Protein AF-0000000066089818 (afdb_homodimer)

Secondary structure (DSSP, 8-state):
--EEEEETTEE--SPPEEEEEE-TTSS-EEEEEEEES-THHHHHSSSS-------EEEEETTEEEEE--EEEEEETTEEEEEEEEEEE-SHHHHHHHHHHHHHHHHHHHHHHHH-/--EEEEETTEE--SPPEEEEEE-TTSS-EEEEEEEES-THHHHHSSSS-------EEEEETTEEEEE--EEEEEETTEEEEEEEEEEE-SHHHHHHHHHHHHHHHHHHHHHHHH-

Structure (mmCIF, N/CA/C/O backbone):
data_AF-0000000066089818-model_v1
#
loop_
_entity.id
_entity.type
_entity.pdbx_description
1 polymer 'Photosystem II reaction center Psb28 protein'
#
loop_
_atom_site.group_PDB
_atom_site.id
_atom_site.type_symbol
_atom_site.label_atom_id
_atom_site.label_alt_id
_atom_site.label_comp_id
_atom_site.label_asym_id
_atom_site.label_entity_id
_atom_site.label_seq_id
_atom_site.pdbx_PDB_ins_code
_atom_site.Cartn_x
_atom_site.Cartn_y
_atom_site.Cartn_z
_atom_site.occupancy
_atom_site.B_iso_or_equiv
_atom_site.auth_seq_id
_atom_site.auth_comp_id
_atom_site.auth_asym_id
_atom_site.auth_atom_id
_atom_site.pdbx_PDB_model_num
ATOM 1 N N . MET A 1 1 ? -6.145 -5.895 -18.594 1 88.5 1 MET A N 1
ATOM 2 C CA . MET A 1 1 ? -6.434 -6.535 -17.312 1 88.5 1 MET A CA 1
ATOM 3 C C . MET A 1 1 ? -5.148 -6.855 -16.562 1 88.5 1 MET A C 1
ATOM 5 O O . MET A 1 1 ? -4.195 -7.379 -17.156 1 88.5 1 MET A O 1
ATOM 9 N N . ALA A 1 2 ? -4.98 -6.438 -15.406 1 95.31 2 ALA A N 1
ATOM 10 C CA . ALA A 1 2 ? -3.791 -6.645 -14.586 1 95.31 2 ALA A CA 1
ATOM 11 C C . ALA A 1 2 ? -3.873 -7.957 -13.812 1 95.31 2 ALA A C 1
ATOM 13 O O . ALA A 1 2 ? -4.934 -8.312 -13.297 1 95.31 2 ALA A O 1
ATOM 14 N N . LYS A 1 3 ? -2.764 -8.781 -13.852 1 96.62 3 LYS A N 1
ATOM 15 C CA . LYS A 1 3 ? -2.73 -10.094 -13.219 1 96.62 3 LYS A CA 1
ATOM 16 C C . LYS A 1 3 ? -1.414 -10.312 -12.477 1 96.62 3 LYS A C 1
ATOM 18 O O . LYS A 1 3 ? -0.388 -9.734 -12.844 1 96.62 3 LYS A O 1
ATOM 23 N N . ILE A 1 4 ? -1.54 -11.125 -11.477 1 97.5 4 ILE A N 1
ATOM 24 C CA . ILE A 1 4 ? -0.345 -11.555 -10.758 1 97.5 4 ILE A CA 1
ATOM 25 C C . ILE A 1 4 ? -0.173 -13.062 -10.906 1 97.5 4 ILE A C 1
ATOM 27 O O . ILE A 1 4 ? -1.144 -13.82 -10.812 1 97.5 4 ILE A O 1
ATOM 31 N N . GLN A 1 5 ? 1.035 -13.484 -11.211 1 96 5 GLN A N 1
ATOM 32 C CA . GLN A 1 5 ? 1.325 -14.898 -11.398 1 96 5 GLN A CA 1
ATOM 33 C C . GLN A 1 5 ? 2.578 -15.312 -10.625 1 96 5 GLN A C 1
ATOM 35 O O . GLN A 1 5 ? 3.521 -14.531 -10.5 1 96 5 GLN A O 1
ATOM 40 N N . PHE A 1 6 ? 2.572 -16.531 -10.156 1 95.56 6 PHE A N 1
ATOM 41 C CA . PHE A 1 6 ? 3.762 -17.141 -9.586 1 95.56 6 PHE A CA 1
ATOM 42 C C . PHE A 1 6 ? 4.344 -18.172 -10.547 1 95.56 6 PHE A C 1
ATOM 44 O O . PHE A 1 6 ? 5.531 -18.516 -10.469 1 95.56 6 PHE A O 1
ATOM 51 N N . ILE A 1 7 ? 3.451 -18.688 -11.25 1 90.62 7 ILE A N 1
ATOM 52 C CA . ILE A 1 7 ? 3.766 -19.594 -12.352 1 90.62 7 ILE A CA 1
ATOM 53 C C . ILE A 1 7 ? 3.266 -18.984 -13.664 1 90.62 7 ILE A C 1
ATOM 55 O O . ILE A 1 7 ? 2.092 -18.625 -13.781 1 90.62 7 ILE A O 1
ATOM 59 N N . LYS A 1 8 ? 4.172 -18.906 -14.656 1 88.81 8 LYS A N 1
ATOM 60 C CA . LYS A 1 8 ? 3.789 -18.266 -15.914 1 88.81 8 LYS A CA 1
ATOM 61 C C . LYS A 1 8 ? 2.584 -18.969 -16.531 1 88.81 8 LYS A C 1
ATOM 63 O O . LYS A 1 8 ? 2.57 -20.188 -16.672 1 88.81 8 LYS A O 1
ATOM 68 N N . GLY A 1 9 ? 1.591 -18.172 -16.828 1 90.5 9 GLY A N 1
ATOM 69 C CA . GLY A 1 9 ? 0.409 -18.719 -17.484 1 90.5 9 GLY A CA 1
ATOM 70 C C . GLY A 1 9 ? -0.708 -19.047 -16.5 1 90.5 9 GLY A C 1
ATOM 71 O O . GLY A 1 9 ? -1.827 -19.359 -16.922 1 90.5 9 GLY A O 1
ATOM 72 N N . ILE A 1 10 ? -0.398 -18.984 -15.188 1 92.5 10 ILE A N 1
ATOM 73 C CA . ILE A 1 10 ? -1.409 -19.281 -14.18 1 92.5 10 ILE A CA 1
ATOM 74 C C . ILE A 1 10 ? -1.652 -18.062 -13.312 1 92.5 10 ILE A C 1
ATOM 76 O O . ILE A 1 10 ? -0.779 -17.656 -12.539 1 92.5 10 ILE A O 1
ATOM 80 N N . ASP A 1 11 ? -2.842 -17.531 -13.359 1 94 11 ASP A N 1
ATOM 81 C CA . ASP A 1 11 ? -3.18 -16.328 -12.609 1 94 11 ASP A CA 1
ATOM 82 C C . ASP A 1 11 ? -3.461 -16.656 -11.148 1 94 11 ASP A C 1
ATOM 84 O O . ASP A 1 11 ? -4.18 -17.609 -10.844 1 94 11 ASP A O 1
ATOM 88 N N . GLU A 1 12 ? -2.875 -15.898 -10.25 1 94.69 12 GLU A N 1
ATOM 89 C CA . GLU A 1 12 ? -3.229 -15.977 -8.836 1 94.69 12 GLU A CA 1
ATOM 90 C C . GLU A 1 12 ? -4.57 -15.305 -8.57 1 94.69 12 GLU A C 1
ATOM 92 O O . GLU A 1 12 ? -4.797 -14.164 -8.984 1 94.69 12 GLU A O 1
ATOM 97 N N . GLN A 1 13 ? -5.383 -16.016 -7.84 1 91.94 13 GLN A N 1
ATOM 98 C CA . GLN A 1 13 ? -6.727 -15.5 -7.617 1 91.94 13 GLN A CA 1
ATOM 99 C C . GLN A 1 13 ? -6.82 -14.773 -6.281 1 91.94 13 GLN A C 1
ATOM 101 O O . GLN A 1 13 ? -7.703 -13.93 -6.09 1 91.94 13 GLN A O 1
ATOM 106 N N . THR A 1 14 ? -5.945 -15.125 -5.395 1 93.19 14 THR A N 1
ATOM 107 C CA . THR A 1 14 ? -5.969 -14.484 -4.086 1 93.19 14 THR A CA 1
ATOM 108 C C . THR A 1 14 ? -5.434 -13.062 -4.176 1 93.19 14 THR A C 1
ATOM 110 O O . THR A 1 14 ? -4.363 -12.828 -4.742 1 93.19 14 THR A O 1
ATOM 113 N N . VAL A 1 15 ? -6.121 -12.117 -3.633 1 92.88 15 VAL A N 1
ATOM 114 C CA . VAL A 1 15 ? -5.715 -10.719 -3.639 1 92.88 15 VAL A CA 1
ATOM 115 C C . VAL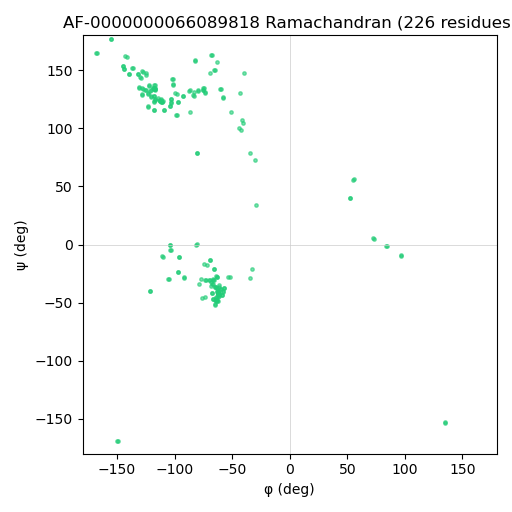 A 1 15 ? -4.742 -10.453 -2.49 1 92.88 15 VAL A C 1
ATOM 117 O O . VAL A 1 15 ? -5.02 -10.805 -1.341 1 92.88 15 VAL A O 1
ATOM 120 N N . PRO A 1 16 ? -3.645 -9.891 -2.727 1 96.12 16 PRO A N 1
ATOM 121 C CA . PRO A 1 16 ? -2.648 -9.672 -1.676 1 96.12 16 PRO A CA 1
ATOM 122 C C . PRO A 1 16 ? -2.934 -8.43 -0.843 1 96.12 16 PRO A C 1
ATOM 124 O O . PRO A 1 16 ? -3.672 -7.543 -1.283 1 96.12 16 PRO A O 1
ATOM 127 N N . GLU A 1 17 ? -2.322 -8.461 0.374 1 95.94 17 GLU A N 1
ATOM 128 C CA . GLU A 1 17 ? -1.992 -7.207 1.036 1 95.94 17 GLU A CA 1
ATOM 129 C C . GLU A 1 17 ? -0.781 -6.539 0.389 1 95.94 17 GLU A C 1
ATOM 131 O O . GLU A 1 17 ? 0.204 -7.211 0.071 1 95.94 17 GLU A O 1
ATOM 136 N N . ILE A 1 18 ? -0.834 -5.246 0.138 1 96.69 18 ILE A N 1
ATOM 137 C CA . ILE A 1 18 ? 0.278 -4.539 -0.485 1 96.69 18 ILE A CA 1
ATOM 138 C C . ILE A 1 18 ? 0.826 -3.488 0.48 1 96.69 18 ILE A C 1
ATOM 140 O O . ILE A 1 18 ? 0.068 -2.686 1.028 1 96.69 18 ILE A O 1
ATOM 144 N N . ARG A 1 19 ? 2.141 -3.564 0.741 1 97.44 19 ARG A N 1
ATOM 145 C CA . ARG A 1 19 ? 2.848 -2.568 1.541 1 97.44 19 ARG A CA 1
ATOM 146 C C . ARG A 1 19 ? 3.799 -1.747 0.678 1 97.44 19 ARG A C 1
ATOM 148 O O . ARG A 1 19 ? 4.629 -2.305 -0.043 1 97.44 19 ARG A O 1
ATOM 155 N N . LEU A 1 20 ? 3.619 -0.492 0.693 1 95.56 20 LEU A N 1
ATOM 156 C CA . LEU A 1 20 ? 4.449 0.425 -0.081 1 95.56 20 LEU A CA 1
ATOM 157 C C . LEU A 1 20 ? 5.312 1.281 0.837 1 95.56 20 LEU A C 1
ATOM 159 O O . LEU A 1 20 ? 4.812 1.869 1.799 1 95.56 20 LEU A O 1
ATOM 163 N N . THR A 1 21 ? 6.598 1.22 0.571 1 93.5 21 THR A N 1
ATOM 164 C CA . THR A 1 21 ? 7.523 2.059 1.324 1 93.5 21 THR A CA 1
ATOM 165 C C . THR A 1 21 ? 8.422 2.854 0.381 1 93.5 21 THR A C 1
ATOM 167 O O . THR A 1 21 ? 8.641 2.453 -0.764 1 93.5 21 THR A O 1
ATOM 170 N N . ARG A 1 22 ? 8.789 3.996 0.834 1 86.69 22 ARG A N 1
ATOM 171 C CA . ARG A 1 22 ? 9.711 4.844 0.09 1 86.69 22 ARG A CA 1
ATOM 172 C C . ARG A 1 22 ? 10.852 5.324 0.98 1 86.69 22 ARG A C 1
ATOM 174 O O . ARG A 1 22 ? 10.664 5.547 2.178 1 86.69 22 ARG A O 1
ATOM 181 N N . SER A 1 23 ? 12.055 5.402 0.31 1 82.12 23 SER A N 1
ATOM 182 C CA . SER A 1 23 ? 13.195 5.93 1.054 1 82.12 23 SER A CA 1
ATOM 183 C C . SER A 1 23 ? 13.023 7.414 1.355 1 82.12 23 SER A C 1
ATOM 185 O O . SER A 1 23 ? 12.18 8.078 0.754 1 82.12 23 SER A O 1
ATOM 187 N N . ARG A 1 24 ? 13.805 7.848 2.291 1 72.19 24 ARG A N 1
ATOM 188 C CA . ARG A 1 24 ? 13.75 9.25 2.699 1 72.19 24 ARG A CA 1
ATOM 189 C C . ARG A 1 24 ? 14.156 10.172 1.553 1 72.19 24 ARG A C 1
ATOM 191 O O . ARG A 1 24 ? 13.586 11.25 1.383 1 72.19 24 ARG A O 1
ATOM 198 N N . ASP A 1 25 ? 15.164 9.664 0.793 1 71.62 25 ASP A N 1
ATOM 199 C CA . ASP A 1 25 ? 15.656 10.492 -0.306 1 71.62 25 ASP A CA 1
ATOM 200 C C . ASP A 1 25 ? 14.742 10.375 -1.525 1 71.62 25 ASP A C 1
ATOM 202 O O . ASP A 1 25 ? 14.938 11.078 -2.521 1 71.62 25 ASP A O 1
ATOM 206 N N . GLY A 1 26 ? 13.648 9.57 -1.447 1 70.62 26 GLY A N 1
ATOM 207 C CA . GLY A 1 26 ? 12.625 9.453 -2.475 1 70.62 26 GLY A CA 1
ATOM 208 C C . GLY A 1 26 ? 13.102 8.695 -3.699 1 70.62 26 GLY A C 1
ATOM 209 O O . GLY A 1 26 ? 12.352 8.539 -4.664 1 70.62 26 GLY A O 1
ATOM 210 N N . ASN A 1 27 ? 14.336 8.133 -3.658 1 73.06 27 ASN A N 1
ATOM 211 C CA . ASN A 1 27 ? 14.906 7.531 -4.855 1 73.06 27 ASN A CA 1
ATOM 212 C C . ASN A 1 27 ? 14.578 6.043 -4.945 1 73.06 27 ASN A C 1
ATOM 214 O O . ASN A 1 27 ? 14.477 5.488 -6.039 1 73.06 27 ASN A O 1
ATOM 218 N N . THR A 1 28 ? 14.414 5.5 -3.736 1 85.06 28 THR A N 1
ATOM 219 C CA . THR A 1 28 ? 14.18 4.062 -3.746 1 85.06 28 THR A CA 1
ATOM 220 C C . THR A 1 28 ? 12.883 3.717 -3.014 1 85.06 28 THR A C 1
ATOM 222 O O . THR A 1 28 ? 12.375 4.52 -2.229 1 85.06 28 THR A O 1
ATOM 225 N N . GLY A 1 29 ? 12.203 2.689 -3.488 1 90.25 29 GLY A N 1
ATOM 226 C CA . GLY A 1 29 ? 10.992 2.205 -2.842 1 90.25 29 GLY A CA 1
ATOM 227 C C . GLY A 1 29 ? 10.867 0.692 -2.857 1 90.25 29 GLY A C 1
ATOM 228 O O . GLY A 1 29 ? 11.664 0.008 -3.506 1 90.25 29 GLY A O 1
ATOM 229 N N . THR A 1 30 ? 10.039 0.264 -1.987 1 95.19 30 THR A N 1
ATOM 230 C CA . THR A 1 30 ? 9.766 -1.168 -1.925 1 95.19 30 THR A CA 1
ATOM 231 C C . THR A 1 30 ? 8.266 -1.431 -1.912 1 95.19 30 THR A C 1
ATOM 233 O O . THR A 1 30 ? 7.508 -0.71 -1.257 1 95.19 30 THR A O 1
ATOM 236 N N . ALA A 1 31 ? 7.859 -2.359 -2.682 1 97 31 ALA A N 1
ATOM 237 C CA . ALA A 1 31 ? 6.508 -2.906 -2.605 1 97 31 ALA A CA 1
ATOM 238 C C . ALA A 1 31 ? 6.531 -4.363 -2.148 1 97 31 ALA A C 1
ATOM 240 O O . ALA A 1 31 ? 7.23 -5.191 -2.732 1 97 31 ALA A O 1
ATOM 241 N N . ILE A 1 32 ? 5.824 -4.633 -1.121 1 98.12 32 ILE A N 1
ATOM 242 C CA . ILE A 1 32 ? 5.715 -5.996 -0.615 1 98.12 32 ILE A CA 1
ATOM 243 C C . ILE A 1 32 ? 4.297 -6.52 -0.842 1 98.12 32 ILE A C 1
ATOM 245 O O . ILE A 1 32 ? 3.324 -5.91 -0.394 1 98.12 32 ILE A O 1
ATOM 249 N N . PHE A 1 33 ? 4.172 -7.598 -1.529 1 98.19 33 PHE A N 1
ATOM 250 C CA . PHE A 1 33 ? 2.908 -8.289 -1.746 1 98.19 33 PHE A CA 1
ATOM 251 C C . PHE A 1 33 ? 2.809 -9.523 -0.853 1 98.19 33 PHE A C 1
ATOM 253 O O . PHE A 1 33 ? 3.672 -10.406 -0.902 1 98.19 33 PHE A O 1
ATOM 260 N N . SER A 1 34 ? 1.815 -9.555 -0.066 1 97.56 34 SER A N 1
ATOM 261 C CA . SER A 1 34 ? 1.611 -10.688 0.829 1 97.56 34 SER A CA 1
ATOM 262 C C . SER A 1 34 ? 0.301 -11.406 0.521 1 97.56 34 SER A C 1
ATOM 264 O O . SER A 1 34 ? -0.771 -10.797 0.567 1 97.56 34 SER A O 1
ATOM 266 N N . PHE A 1 35 ? 0.403 -12.68 0.249 1 96.38 35 PHE A N 1
ATOM 267 C CA . PHE A 1 35 ? -0.755 -13.516 -0.051 1 96.38 35 PHE A CA 1
ATOM 268 C C . PHE A 1 35 ? -0.979 -14.547 1.048 1 96.38 35 PHE A C 1
ATOM 270 O O . PHE A 1 35 ? -0.077 -15.32 1.37 1 96.38 35 PHE A O 1
ATOM 277 N N . ILE A 1 36 ? -2.143 -14.5 1.581 1 94.88 36 ILE A N 1
ATOM 278 C CA . ILE A 1 36 ? -2.504 -15.539 2.543 1 94.88 36 ILE A CA 1
ATOM 279 C C . ILE A 1 36 ? -3.309 -16.625 1.847 1 94.88 36 ILE A C 1
ATOM 281 O O . ILE A 1 36 ? -4.324 -16.344 1.203 1 94.88 36 ILE A O 1
ATOM 285 N N . ASN A 1 37 ? -2.824 -17.844 1.917 1 93 37 ASN A N 1
ATOM 286 C CA . ASN A 1 37 ? -3.434 -19.016 1.28 1 93 37 ASN A CA 1
ATOM 287 C C . ASN A 1 37 ? -3.623 -18.797 -0.218 1 93 37 ASN A C 1
ATOM 289 O O . ASN A 1 37 ? -4.719 -19 -0.745 1 93 37 ASN A O 1
ATOM 293 N N . PRO A 1 38 ? -2.564 -18.5 -0.89 1 94.12 38 PRO A N 1
ATOM 294 C CA . PRO A 1 38 ? -2.703 -18.281 -2.33 1 94.12 38 PRO A CA 1
ATOM 295 C C . PRO A 1 38 ? -3.109 -19.547 -3.086 1 94.12 38 PRO A C 1
ATOM 297 O O . PRO A 1 38 ? -2.75 -20.656 -2.682 1 94.12 38 PRO A O 1
ATOM 300 N N . THR A 1 39 ? -3.797 -19.312 -4.129 1 92.38 39 THR A N 1
ATOM 301 C CA . THR A 1 39 ? -4.34 -20.438 -4.883 1 92.38 39 THR A CA 1
ATOM 302 C C . THR A 1 39 ? -3.219 -21.266 -5.496 1 92.38 39 THR A C 1
ATOM 304 O O . THR A 1 39 ? -3.41 -22.453 -5.809 1 92.38 39 THR A O 1
ATOM 307 N N . VAL A 1 40 ? -2.037 -20.656 -5.641 1 90.81 40 VAL A N 1
ATOM 308 C CA . VAL A 1 40 ? -0.911 -21.359 -6.242 1 90.81 40 VAL A CA 1
ATOM 309 C C . VAL A 1 40 ? -0.523 -22.547 -5.371 1 90.81 40 VAL A C 1
ATOM 311 O O . VAL A 1 40 ? 0.058 -23.516 -5.859 1 90.81 40 VAL A O 1
ATOM 314 N N . PHE A 1 41 ? -0.803 -22.422 -4.047 1 89.5 41 PHE A N 1
ATOM 315 C CA . PHE A 1 41 ? -0.472 -23.516 -3.143 1 89.5 41 PHE A CA 1
ATOM 316 C C . PHE A 1 41 ? -1.32 -24.75 -3.449 1 89.5 41 PHE A C 1
ATOM 318 O O . PHE A 1 41 ? -0.948 -25.875 -3.098 1 89.5 41 PHE A O 1
ATOM 325 N N . LEU A 1 42 ? -2.527 -24.547 -3.941 1 84.12 42 LEU A N 1
ATOM 326 C CA . LEU A 1 42 ? -3.414 -25.656 -4.262 1 84.12 42 LEU A CA 1
ATOM 327 C C . LEU A 1 42 ? -2.906 -26.422 -5.477 1 84.12 42 LEU A C 1
ATOM 329 O O . LEU A 1 42 ? -3.258 -27.594 -5.672 1 84.12 42 LEU A O 1
ATOM 333 N N . LEU A 1 43 ? -2.281 -25.766 -6.32 1 75.19 43 LEU A N 1
ATOM 334 C CA . LEU A 1 43 ? -1.723 -26.422 -7.496 1 75.19 43 LEU A CA 1
ATOM 335 C C . LEU A 1 43 ? -0.588 -27.359 -7.105 1 75.19 43 LEU A C 1
ATOM 337 O O . LEU A 1 43 ? -0.369 -28.375 -7.762 1 75.19 43 LEU A O 1
ATOM 341 N N . HIS A 1 44 ? 0.17 -26.984 -6.086 1 62.09 44 HIS A N 1
ATOM 342 C CA . HIS A 1 44 ? 1.313 -27.781 -5.664 1 62.09 44 HIS A CA 1
ATOM 343 C C . HIS A 1 44 ? 0.867 -29.016 -4.883 1 62.09 44 HIS A C 1
ATOM 345 O O . HIS A 1 44 ? 1.501 -30.078 -4.961 1 62.09 44 HIS A O 1
ATOM 351 N N . SER A 1 45 ? -0.056 -28.891 -3.918 1 57.22 45 SER A N 1
ATOM 352 C CA . SER A 1 45 ? -0.417 -30.078 -3.146 1 57.22 45 SER A CA 1
ATOM 353 C C . SER A 1 45 ? -0.793 -31.234 -4.062 1 57.22 45 SER A C 1
ATOM 355 O O . SER A 1 45 ? -0.86 -32.375 -3.619 1 57.22 45 SER A O 1
ATOM 357 N N . SER A 1 46 ? -1.302 -30.969 -5.258 1 51.5 46 SER A N 1
ATOM 358 C CA . SER A 1 46 ? -1.481 -32.156 -6.066 1 51.5 46 SER A CA 1
ATOM 359 C C . SER A 1 46 ? -0.143 -32.844 -6.379 1 51.5 46 SER A C 1
ATOM 361 O O . SER A 1 46 ? 0.911 -32.188 -6.242 1 51.5 46 SER A O 1
ATOM 363 N N . SER A 1 47 ? -0.058 -34.219 -6.719 1 46.72 47 SER A N 1
ATOM 364 C CA . SER A 1 47 ? 1.052 -35.156 -6.938 1 46.72 47 SER A CA 1
ATOM 365 C C . SER A 1 47 ? 2.236 -34.438 -7.59 1 46.72 47 SER A C 1
ATOM 367 O O . SER A 1 47 ? 3.303 -35.031 -7.758 1 46.72 47 SER A O 1
ATOM 369 N N . GLN A 1 48 ? 1.977 -33.406 -8.352 1 45.97 48 GLN A N 1
ATOM 370 C CA . GLN A 1 48 ? 3.043 -32.969 -9.242 1 45.97 48 GLN A CA 1
ATOM 371 C C . GLN A 1 48 ? 4.035 -32.062 -8.516 1 45.97 48 GLN A C 1
ATOM 373 O O . GLN A 1 48 ? 3.672 -31.375 -7.566 1 45.97 48 GLN A O 1
ATOM 378 N N . ASN A 1 49 ? 5.352 -32.25 -8.586 1 45.78 49 ASN A N 1
ATOM 379 C CA . ASN A 1 49 ? 6.535 -31.547 -8.125 1 45.78 49 ASN A CA 1
ATOM 380 C C . ASN A 1 49 ? 6.289 -30.031 -8.07 1 45.78 49 ASN A C 1
ATOM 382 O O . ASN A 1 49 ? 6.066 -29.406 -9.094 1 45.78 49 ASN A O 1
ATOM 386 N N . TYR A 1 50 ? 5.516 -29.484 -7.129 1 48.59 50 TYR A N 1
ATOM 387 C CA . TYR A 1 50 ? 5.367 -28.047 -6.906 1 48.59 50 TYR A CA 1
ATOM 388 C C . TYR A 1 50 ? 6.676 -27.312 -7.184 1 48.59 50 TYR A C 1
ATOM 390 O O . TYR A 1 50 ? 7.699 -27.609 -6.566 1 48.59 50 TYR A O 1
ATOM 398 N N . GLY A 1 51 ? 6.875 -27.156 -8.273 1 53.88 51 GLY A N 1
ATOM 399 C CA . GLY A 1 51 ? 8.055 -26.328 -8.484 1 53.88 51 GLY A CA 1
ATOM 400 C C . GLY A 1 51 ? 8.109 -25.125 -7.555 1 53.88 51 GLY A C 1
ATOM 401 O O . GLY A 1 51 ? 7.094 -24.734 -6.973 1 53.88 51 GLY A O 1
ATOM 402 N N . GLU A 1 52 ? 9.219 -24.766 -6.789 1 67.62 52 GLU A N 1
ATOM 403 C CA . GLU A 1 52 ? 9.602 -23.656 -5.926 1 67.62 52 GLU A CA 1
ATOM 404 C C . GLU A 1 52 ? 9.156 -22.328 -6.508 1 67.62 52 GLU A C 1
ATOM 406 O O . GLU A 1 52 ? 9.305 -22.078 -7.707 1 67.62 52 GLU A O 1
ATOM 411 N N . ILE A 1 53 ? 7.969 -21.734 -5.848 1 81.94 53 ILE A N 1
ATOM 412 C CA . ILE A 1 53 ? 7.676 -20.359 -6.215 1 81.94 53 ILE A CA 1
ATOM 413 C C . ILE A 1 53 ? 8.969 -19.547 -6.227 1 81.94 53 ILE A C 1
ATOM 415 O O . ILE A 1 53 ? 9.578 -19.328 -5.18 1 81.94 53 ILE A O 1
ATOM 419 N N . THR A 1 54 ? 9.469 -19.375 -7.504 1 84.94 54 THR A N 1
ATOM 420 C CA . THR A 1 54 ? 10.781 -18.75 -7.625 1 84.94 54 THR A CA 1
ATOM 421 C C . THR A 1 54 ? 10.648 -17.297 -8.055 1 84.94 54 THR A C 1
ATOM 423 O O . THR A 1 54 ? 11.641 -16.562 -8.102 1 84.94 54 THR A O 1
ATOM 426 N N . GLY A 1 55 ? 9.305 -16.938 -8.328 1 94.94 55 GLY A N 1
ATOM 427 C CA . GLY A 1 55 ? 9.141 -15.555 -8.75 1 94.94 55 GLY A CA 1
ATOM 428 C C . GLY A 1 55 ? 7.691 -15.102 -8.758 1 94.94 55 GLY A C 1
ATOM 429 O O . GLY A 1 55 ? 6.785 -15.914 -8.555 1 94.94 55 GLY A O 1
ATOM 430 N N . MET A 1 56 ? 7.539 -13.844 -8.82 1 97.88 56 MET A N 1
ATOM 431 C CA . MET A 1 56 ? 6.242 -13.203 -9.008 1 97.88 56 MET A CA 1
ATOM 432 C C . MET A 1 56 ? 6.242 -12.328 -10.258 1 97.88 56 MET A C 1
ATOM 434 O O . MET A 1 56 ? 7.199 -11.594 -10.508 1 97.88 56 MET A O 1
ATOM 438 N N . TYR A 1 57 ? 5.188 -12.438 -10.969 1 97.94 57 TYR A N 1
ATOM 439 C CA . TYR A 1 57 ? 5.043 -11.711 -12.227 1 97.94 57 TYR A CA 1
ATOM 440 C C . TYR A 1 57 ? 3.791 -10.844 -12.219 1 97.94 57 TYR A C 1
ATOM 442 O O . TYR A 1 57 ? 2.68 -11.352 -12.039 1 97.94 57 TYR A O 1
ATOM 450 N N . LEU A 1 58 ? 4.02 -9.508 -12.344 1 98.31 58 LEU A N 1
ATOM 451 C CA . LEU A 1 58 ? 2.945 -8.531 -12.469 1 98.31 58 LEU A CA 1
ATOM 452 C C . LEU A 1 58 ? 2.709 -8.164 -13.93 1 98.31 58 LEU A C 1
ATOM 454 O O . LEU A 1 58 ? 3.564 -7.547 -14.57 1 98.31 58 LEU A O 1
ATOM 458 N N . GLN A 1 59 ? 1.536 -8.609 -14.414 1 97.88 59 GLN A N 1
ATOM 459 C CA . GLN A 1 59 ? 1.305 -8.453 -15.844 1 97.88 59 GLN A CA 1
ATOM 460 C C . GLN A 1 59 ? 0.116 -7.535 -16.109 1 97.88 59 GLN A C 1
ATOM 462 O O . GLN A 1 59 ? -0.914 -7.633 -15.445 1 97.88 59 GLN A O 1
ATOM 467 N N . ASP A 1 60 ? 0.269 -6.602 -17.047 1 97.31 60 ASP A N 1
ATOM 468 C CA . ASP A 1 60 ? -0.825 -5.773 -17.547 1 97.31 60 ASP A CA 1
ATOM 469 C C . ASP A 1 60 ? -0.588 -5.371 -19 1 97.31 60 ASP A C 1
ATOM 471 O O . ASP A 1 60 ? 0.251 -5.961 -19.688 1 97.31 60 ASP A O 1
ATOM 475 N N . ASP A 1 61 ? -1.389 -4.43 -19.516 1 97 61 ASP A N 1
ATOM 476 C CA . ASP A 1 61 ? -1.343 -4.051 -20.922 1 97 61 ASP A CA 1
ATOM 477 C C . ASP A 1 61 ? -0.043 -3.32 -21.25 1 97 61 ASP A C 1
ATOM 479 O O . ASP A 1 61 ? 0.311 -3.17 -22.422 1 97 61 ASP A O 1
ATOM 483 N N . GLU A 1 62 ? 0.741 -2.877 -20.234 1 97 62 GLU A N 1
ATOM 484 C CA . GLU A 1 62 ? 1.985 -2.143 -20.453 1 97 62 GLU A CA 1
ATOM 485 C C . GLU A 1 62 ? 3.191 -3.078 -20.406 1 97 62 GLU A C 1
ATOM 487 O O . GLU A 1 62 ? 4.309 -2.674 -20.719 1 97 62 GLU A O 1
ATOM 492 N N . GLY A 1 63 ? 2.986 -4.297 -19.984 1 97.25 63 GLY A N 1
ATOM 493 C CA . GLY A 1 63 ? 4.082 -5.25 -19.922 1 97.25 63 GLY A CA 1
ATOM 494 C C . GLY A 1 63 ? 4.117 -6.039 -18.625 1 97.25 63 GLY A C 1
ATOM 495 O O . GLY A 1 63 ? 3.07 -6.34 -18.047 1 97.25 63 GLY A O 1
ATOM 496 N N . GLU A 1 64 ? 5.352 -6.457 -18.297 1 97.69 64 GLU A N 1
ATOM 497 C CA . GLU A 1 64 ? 5.508 -7.316 -17.141 1 97.69 64 GLU A CA 1
ATOM 498 C C . GLU A 1 64 ? 6.578 -6.77 -16.188 1 97.69 64 GLU A C 1
ATOM 500 O O . GLU A 1 64 ? 7.641 -6.328 -16.625 1 97.69 64 GLU A O 1
ATOM 505 N N . LEU A 1 65 ? 6.227 -6.645 -14.906 1 97.75 65 LEU A N 1
ATOM 506 C CA . LEU A 1 65 ? 7.188 -6.469 -13.828 1 97.75 65 LEU A CA 1
ATOM 507 C C . LEU A 1 65 ? 7.406 -7.777 -13.078 1 97.75 65 LEU A C 1
ATOM 509 O O . LEU A 1 65 ? 6.484 -8.594 -12.953 1 97.75 65 LEU A O 1
ATOM 513 N N . SER A 1 66 ? 8.664 -8.055 -12.656 1 97.81 66 SER A N 1
ATOM 514 C CA . SER A 1 66 ? 8.898 -9.336 -11.992 1 97.81 66 SER A CA 1
ATOM 515 C C . SER A 1 66 ? 9.938 -9.203 -10.883 1 97.81 66 SER A C 1
ATOM 517 O O . SER A 1 66 ? 10.719 -8.25 -10.867 1 97.81 66 SER A O 1
ATOM 519 N N . THR A 1 67 ? 9.875 -10.055 -9.906 1 98 67 THR A N 1
ATOM 520 C CA . THR A 1 67 ? 10.852 -10.188 -8.836 1 98 67 THR A CA 1
ATOM 521 C C . THR A 1 67 ? 11.102 -11.656 -8.5 1 98 67 THR A C 1
ATOM 523 O O . THR A 1 67 ? 10.211 -12.492 -8.641 1 98 67 THR A O 1
ATOM 526 N N . ARG A 1 68 ? 12.297 -11.938 -8.133 1 96.62 68 ARG A N 1
ATOM 527 C CA . ARG A 1 68 ? 12.625 -13.289 -7.691 1 96.62 68 ARG A CA 1
ATOM 528 C C . ARG A 1 68 ? 12.758 -13.352 -6.172 1 96.62 68 ARG A C 1
ATOM 530 O O . ARG A 1 68 ? 13.039 -14.414 -5.613 1 96.62 68 ARG A O 1
ATOM 537 N N . ASN A 1 69 ? 12.57 -12.203 -5.551 1 97.06 69 ASN A N 1
ATOM 538 C CA . ASN A 1 69 ? 12.562 -12.148 -4.094 1 97.06 69 ASN A CA 1
ATOM 539 C C . ASN A 1 69 ? 11.219 -12.586 -3.518 1 97.06 69 ASN A C 1
ATOM 541 O O . ASN A 1 69 ? 10.383 -11.75 -3.191 1 97.06 69 ASN A O 1
ATOM 545 N N . VAL A 1 70 ? 11 -13.906 -3.475 1 96.25 70 VAL A N 1
ATOM 546 C CA . VAL A 1 70 ? 9.75 -14.5 -3.025 1 96.25 70 VAL A CA 1
ATOM 547 C C . VAL A 1 70 ? 10.023 -15.5 -1.907 1 96.25 70 VAL A C 1
ATOM 549 O O . VAL A 1 70 ? 10.945 -16.312 -2.006 1 96.25 70 VAL A O 1
ATOM 552 N N . THR A 1 71 ? 9.273 -15.398 -0.88 1 94.12 71 THR A N 1
ATOM 553 C CA . THR A 1 71 ? 9.414 -16.312 0.251 1 94.12 71 THR A CA 1
ATOM 554 C C . THR A 1 71 ? 8.07 -16.938 0.611 1 94.12 71 THR A C 1
ATOM 556 O O . THR A 1 71 ? 7.043 -16.25 0.627 1 94.12 71 THR A O 1
ATOM 559 N N . ALA A 1 72 ? 8.07 -18.203 0.808 1 90.62 72 ALA A N 1
ATOM 560 C CA . ALA A 1 72 ? 6.891 -18.906 1.318 1 90.62 72 ALA A CA 1
ATOM 561 C C . ALA A 1 72 ? 7.004 -19.141 2.822 1 90.62 72 ALA A C 1
ATOM 563 O O . ALA A 1 72 ? 8.078 -19.484 3.326 1 90.62 72 ALA A O 1
ATOM 564 N N . ASN A 1 73 ? 5.969 -18.766 3.461 1 91.38 73 ASN A N 1
ATOM 565 C CA . ASN A 1 73 ? 5.906 -19 4.898 1 91.38 73 ASN A CA 1
ATOM 566 C C . ASN A 1 73 ? 5.031 -20.219 5.223 1 91.38 73 ASN A C 1
ATOM 568 O O . ASN A 1 73 ? 3.971 -20.391 4.625 1 91.38 73 ASN A O 1
ATOM 572 N N . PHE A 1 74 ? 5.523 -21.062 6.191 1 88.94 74 PHE A N 1
ATOM 573 C CA . PHE A 1 74 ? 4.855 -22.312 6.562 1 88.94 74 PHE A CA 1
ATOM 574 C C . PHE A 1 74 ? 4.395 -22.266 8.016 1 88.94 74 PHE A C 1
ATOM 576 O O . PHE A 1 74 ? 5.078 -21.688 8.867 1 88.94 74 PHE A O 1
ATOM 583 N N . VAL A 1 75 ? 3.182 -22.672 8.18 1 88.69 75 VAL A N 1
ATOM 584 C CA . VAL A 1 75 ? 2.658 -22.844 9.531 1 88.69 75 VAL A CA 1
ATOM 585 C C . VAL A 1 75 ? 2.221 -24.297 9.727 1 88.69 75 VAL A C 1
ATOM 587 O O . VAL A 1 75 ? 1.412 -24.812 8.961 1 88.69 75 VAL A O 1
ATOM 590 N N . ASN A 1 76 ? 2.732 -24.969 10.836 1 90.62 76 ASN A N 1
ATOM 591 C CA . ASN A 1 76 ? 2.41 -26.359 11.156 1 90.62 76 ASN A CA 1
ATOM 592 C C . ASN A 1 76 ? 2.645 -27.281 9.961 1 90.62 76 ASN A C 1
ATOM 594 O O . ASN A 1 76 ? 1.788 -28.094 9.617 1 90.62 76 ASN A O 1
ATOM 598 N N . GLY A 1 77 ? 3.732 -27.078 9.172 1 84.75 77 GLY A N 1
ATOM 599 C CA . GLY A 1 77 ? 4.152 -27.953 8.094 1 84.75 77 GLY A CA 1
ATOM 600 C C . GLY A 1 77 ? 3.434 -27.672 6.785 1 84.75 77 GLY A C 1
ATOM 601 O O . GLY A 1 77 ? 3.666 -28.359 5.789 1 84.75 77 GLY A O 1
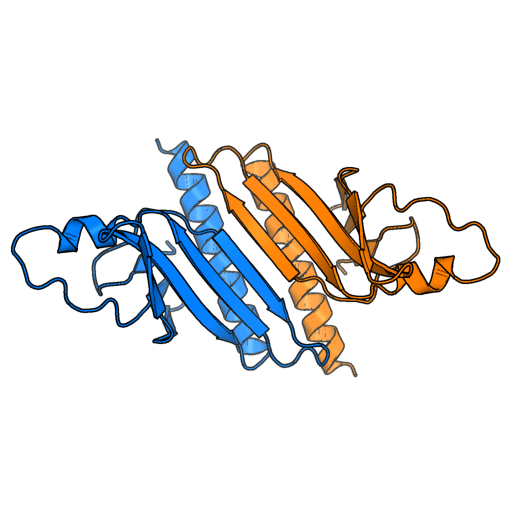ATOM 602 N N . LYS A 1 78 ? 2.541 -26.719 6.824 1 85.94 78 LYS A N 1
ATOM 603 C CA . LYS A 1 78 ? 1.803 -26.422 5.602 1 85.94 78 LYS A CA 1
ATOM 604 C C . LYS A 1 78 ? 2.07 -25 5.133 1 85.94 78 LYS A C 1
ATOM 606 O O . LYS A 1 78 ? 2.184 -24.078 5.945 1 85.94 78 LYS A O 1
ATOM 611 N N . PRO A 1 79 ? 2.25 -24.922 3.807 1 86.75 79 PRO A N 1
ATOM 612 C CA . PRO A 1 79 ? 2.408 -23.562 3.305 1 86.75 79 PRO A CA 1
ATOM 613 C C . PRO A 1 79 ? 1.192 -22.672 3.594 1 86.75 79 PRO A C 1
ATOM 615 O O . PRO A 1 79 ? 0.053 -23.109 3.412 1 86.75 79 PRO A O 1
ATOM 618 N N . LYS A 1 80 ? 1.391 -21.484 4.066 1 92.94 80 LYS A N 1
ATOM 619 C CA . LYS A 1 80 ? 0.29 -20.625 4.496 1 92.94 80 LYS A CA 1
ATOM 620 C C . LYS A 1 80 ? 0.282 -19.312 3.721 1 92.94 80 LYS A C 1
ATOM 622 O O . LYS A 1 80 ? -0.781 -18.812 3.357 1 92.94 80 LYS A O 1
ATOM 627 N N . ALA A 1 81 ? 1.485 -18.766 3.49 1 94.94 81 ALA A N 1
ATOM 628 C CA . ALA A 1 81 ? 1.543 -17.422 2.896 1 94.94 81 ALA A CA 1
ATOM 629 C C . ALA A 1 81 ? 2.727 -17.297 1.943 1 94.94 81 ALA A C 1
ATOM 631 O O . ALA A 1 81 ? 3.695 -18.062 2.041 1 94.94 81 ALA A O 1
ATOM 632 N N . VAL A 1 82 ? 2.613 -16.5 0.988 1 95.19 82 VAL A N 1
ATOM 633 C CA . VAL A 1 82 ? 3.709 -16.109 0.106 1 95.19 82 VAL A CA 1
ATOM 634 C C . VAL A 1 82 ? 3.943 -14.609 0.204 1 95.19 82 VAL A C 1
ATOM 636 O O . VAL A 1 82 ? 2.99 -13.828 0.229 1 95.19 82 VAL A O 1
ATOM 639 N N . GLU A 1 83 ? 5.156 -14.164 0.312 1 97.44 83 GLU A N 1
ATOM 640 C CA . GLU A 1 83 ? 5.527 -12.758 0.279 1 97.44 83 GLU A CA 1
ATOM 641 C C . GLU A 1 83 ? 6.539 -12.477 -0.829 1 97.44 83 GLU A C 1
ATOM 643 O O . GLU A 1 83 ? 7.504 -13.227 -0.996 1 97.44 83 GLU A O 1
ATOM 648 N N . ALA A 1 84 ? 6.234 -11.508 -1.586 1 98.12 84 ALA A N 1
ATOM 649 C CA . ALA A 1 84 ? 7.129 -11.086 -2.664 1 98.12 84 ALA A CA 1
ATOM 650 C C . ALA A 1 84 ? 7.551 -9.633 -2.49 1 98.12 84 ALA A C 1
ATOM 652 O O . ALA A 1 84 ? 6.719 -8.766 -2.203 1 98.12 84 ALA A O 1
ATOM 653 N N . VAL A 1 85 ? 8.867 -9.367 -2.629 1 98.06 85 VAL A N 1
ATOM 654 C CA . VAL A 1 85 ? 9.406 -8.023 -2.467 1 98.06 85 VAL A CA 1
ATOM 655 C C . VAL A 1 85 ? 9.852 -7.477 -3.82 1 98.06 85 VAL A C 1
ATOM 657 O O . VAL A 1 85 ? 10.719 -8.055 -4.477 1 98.06 85 VAL A O 1
ATOM 660 N N . TYR A 1 86 ? 9.203 -6.43 -4.258 1 97.81 86 TYR A N 1
ATOM 661 C CA . TYR A 1 86 ? 9.578 -5.734 -5.488 1 97.81 86 TYR A CA 1
ATOM 662 C C . TYR A 1 86 ? 10.297 -4.43 -5.18 1 97.81 86 TYR A C 1
ATOM 664 O O . TYR A 1 86 ? 9.727 -3.525 -4.566 1 97.81 86 TYR A O 1
ATOM 672 N N . LEU A 1 87 ? 11.555 -4.332 -5.645 1 96.12 87 LEU A N 1
ATOM 673 C CA . LEU A 1 87 ? 12.367 -3.146 -5.391 1 96.12 87 LEU A CA 1
ATOM 674 C C . LEU A 1 87 ? 12.227 -2.139 -6.527 1 96.12 87 LEU A C 1
ATOM 676 O O . LEU A 1 87 ? 12.359 -2.494 -7.699 1 96.12 87 LEU A O 1
ATOM 680 N N . ILE A 1 88 ? 11.93 -0.991 -6.102 1 92.25 88 ILE A N 1
ATOM 681 C CA . ILE A 1 88 ? 11.812 0.12 -7.039 1 92.25 88 ILE A CA 1
ATOM 682 C C . ILE A 1 88 ? 13.047 1.007 -6.949 1 92.25 88 ILE A C 1
ATOM 684 O O . ILE A 1 88 ? 13.406 1.484 -5.867 1 92.25 88 ILE A O 1
ATOM 688 N N . ARG A 1 89 ? 13.719 1.231 -8.109 1 88.94 89 ARG A N 1
ATOM 689 C CA . ARG A 1 89 ? 15.047 1.826 -8.008 1 88.94 89 ARG A CA 1
ATOM 690 C C . ARG A 1 89 ? 15.047 3.256 -8.547 1 88.94 89 ARG A C 1
ATOM 692 O O . ARG A 1 89 ? 16.078 3.941 -8.5 1 88.94 89 ARG A O 1
ATOM 699 N N . ASN A 1 90 ? 14.031 3.633 -9.148 1 85.94 90 ASN A N 1
ATOM 700 C CA . ASN A 1 90 ? 13.953 5.008 -9.625 1 85.94 90 ASN A CA 1
ATOM 701 C C . ASN A 1 90 ? 12.508 5.469 -9.781 1 85.94 90 ASN A C 1
ATOM 703 O O . ASN A 1 90 ? 11.578 4.68 -9.594 1 85.94 90 ASN A O 1
ATOM 707 N N . LYS A 1 91 ? 12.383 6.641 -10.117 1 82.81 91 LYS A N 1
ATOM 708 C CA . LYS A 1 91 ? 11.07 7.281 -10.203 1 82.81 91 LYS A CA 1
ATOM 709 C C . LYS A 1 91 ? 10.211 6.633 -11.281 1 82.81 91 LYS A C 1
ATOM 711 O O . LYS A 1 91 ? 9.008 6.434 -11.086 1 82.81 91 LYS A O 1
ATOM 716 N N . SER A 1 92 ? 10.836 6.48 -12.414 1 87.75 92 SER A N 1
ATOM 717 C CA . SER A 1 92 ? 10.094 5.875 -13.516 1 87.75 92 SER A CA 1
ATOM 718 C C . SER A 1 92 ? 9.562 4.5 -13.141 1 87.75 92 SER A C 1
ATOM 720 O O . SER A 1 92 ? 8.453 4.125 -13.531 1 87.75 92 SER A O 1
ATOM 722 N N . GLY A 1 93 ? 10.359 3.748 -12.383 1 90.56 93 GLY A N 1
ATOM 723 C CA . GLY A 1 93 ? 9.914 2.455 -11.891 1 90.56 93 GLY A CA 1
ATOM 724 C C . GLY A 1 93 ? 8.75 2.555 -10.922 1 90.56 93 GLY A C 1
ATOM 725 O O . GLY A 1 93 ? 7.828 1.734 -10.969 1 90.56 93 GLY A O 1
ATOM 726 N N . TRP A 1 94 ? 8.766 3.557 -10.141 1 89 94 TRP A N 1
ATOM 727 C CA . TRP A 1 94 ? 7.676 3.797 -9.195 1 89 94 TRP A CA 1
ATOM 728 C C . TRP A 1 94 ? 6.371 4.078 -9.93 1 89 94 TRP A C 1
ATOM 730 O O . TRP A 1 94 ? 5.34 3.475 -9.625 1 89 94 TRP A O 1
ATOM 740 N N . ASP A 1 95 ? 6.488 4.945 -10.859 1 88.12 95 ASP A N 1
ATOM 741 C CA . ASP A 1 95 ? 5.312 5.297 -11.648 1 88.12 95 ASP A CA 1
ATOM 742 C C . ASP A 1 95 ? 4.73 4.066 -12.344 1 88.12 95 ASP A C 1
ATOM 744 O O . ASP A 1 95 ? 3.512 3.881 -12.367 1 88.12 95 ASP A O 1
ATOM 748 N N . ARG A 1 96 ? 5.633 3.291 -12.883 1 93.44 96 ARG A N 1
ATOM 749 C CA . ARG A 1 96 ? 5.203 2.084 -13.578 1 93.44 96 ARG A CA 1
ATOM 750 C C . ARG A 1 96 ? 4.492 1.127 -12.625 1 93.44 96 ARG A C 1
ATOM 752 O O . ARG A 1 96 ? 3.467 0.539 -12.984 1 93.44 96 ARG A O 1
ATOM 759 N N . LEU A 1 97 ? 4.996 0.954 -11.438 1 94.62 97 LEU A N 1
ATOM 760 C CA . LEU A 1 97 ? 4.391 0.048 -10.469 1 94.62 97 LEU A CA 1
ATOM 761 C C . LEU A 1 97 ? 3.031 0.568 -10.016 1 94.62 97 LEU A C 1
ATOM 763 O O . LEU A 1 97 ? 2.086 -0.208 -9.859 1 94.62 97 LEU A O 1
ATOM 767 N N . MET A 1 98 ? 2.936 1.842 -9.789 1 91.38 98 MET A N 1
ATOM 768 C CA . MET A 1 98 ? 1.681 2.439 -9.336 1 91.38 98 MET A CA 1
ATOM 769 C C . MET A 1 98 ? 0.587 2.264 -10.383 1 91.38 98 MET A C 1
ATOM 771 O O . MET A 1 98 ? -0.57 2.012 -10.039 1 91.38 98 MET A O 1
ATOM 775 N N . ARG A 1 99 ? 0.959 2.432 -11.664 1 92.31 99 ARG A N 1
ATOM 776 C CA . ARG A 1 99 ? -0.018 2.182 -12.719 1 92.31 99 ARG A CA 1
ATOM 777 C C . ARG A 1 99 ? -0.512 0.74 -12.672 1 92.31 99 ARG A C 1
ATOM 779 O O . ARG A 1 99 ? -1.701 0.48 -12.875 1 92.31 99 ARG A O 1
ATOM 786 N N . PHE A 1 100 ? 0.381 -0.163 -12.383 1 95.31 100 PHE A N 1
ATOM 787 C CA . PHE A 1 100 ? -0.031 -1.558 -12.281 1 95.31 100 PHE A CA 1
ATOM 788 C C . PHE A 1 100 ? -0.993 -1.76 -11.117 1 95.31 100 PHE A C 1
ATOM 790 O O . PHE A 1 100 ? -2.045 -2.383 -11.273 1 95.31 100 PHE A O 1
ATOM 797 N N . ILE A 1 101 ? -0.57 -1.291 -9.969 1 93.75 101 ILE A N 1
ATOM 798 C CA . ILE A 1 101 ? -1.376 -1.498 -8.766 1 93.75 101 ILE A CA 1
ATOM 799 C C . ILE A 1 101 ? -2.768 -0.903 -8.977 1 93.75 101 ILE A C 1
ATOM 801 O O . ILE A 1 101 ? -3.771 -1.508 -8.586 1 93.75 101 ILE A O 1
ATOM 805 N N . ASN A 1 102 ? -2.787 0.22 -9.586 1 87.81 102 ASN A N 1
ATOM 806 C CA . ASN A 1 102 ? -4.07 0.859 -9.852 1 87.81 102 ASN A CA 1
ATOM 807 C C . ASN A 1 102 ? -4.941 0.007 -10.773 1 87.81 102 ASN A C 1
ATOM 809 O O . ASN A 1 102 ? -6.117 -0.215 -10.492 1 87.81 102 ASN A O 1
ATOM 813 N N . LYS A 1 103 ? -4.398 -0.457 -11.844 1 91.19 103 LYS A N 1
ATOM 814 C CA . LYS A 1 103 ? -5.137 -1.304 -12.773 1 91.19 103 LYS A CA 1
ATOM 815 C C . LYS A 1 103 ? -5.59 -2.598 -12.102 1 91.19 103 LYS A C 1
ATOM 817 O O . LYS A 1 103 ? -6.719 -3.049 -12.305 1 91.19 103 LYS A O 1
ATOM 822 N N . TYR A 1 104 ? -4.699 -3.125 -11.336 1 92.31 104 TYR A N 1
ATOM 823 C CA . TYR A 1 104 ? -4.992 -4.367 -10.633 1 92.31 104 TYR A CA 1
ATOM 824 C C . TYR A 1 104 ? -6.16 -4.188 -9.672 1 92.31 104 TYR A C 1
ATOM 826 O O . TYR A 1 104 ? -7.062 -5.023 -9.617 1 92.31 104 TYR A O 1
ATOM 834 N N . ALA A 1 105 ? -6.129 -3.133 -8.953 1 85.12 105 ALA A N 1
ATOM 835 C CA . ALA A 1 105 ? -7.195 -2.816 -8.008 1 85.12 105 ALA A CA 1
ATOM 836 C C . ALA A 1 105 ? -8.523 -2.617 -8.734 1 85.12 105 ALA A C 1
ATOM 838 O O . ALA A 1 105 ? -9.57 -3.092 -8.273 1 85.12 105 ALA A O 1
ATOM 839 N N . GLU A 1 106 ? -8.438 -1.941 -9.789 1 83.38 106 GLU A N 1
ATOM 840 C CA . GLU A 1 106 ? -9.641 -1.684 -10.57 1 83.38 106 GLU A CA 1
ATOM 841 C C . GLU A 1 106 ? -10.234 -2.98 -11.117 1 83.38 106 GLU A C 1
ATOM 843 O O . GLU A 1 106 ? -11.453 -3.174 -11.094 1 83.38 106 GLU A O 1
ATOM 848 N N . ASP A 1 107 ? -9.359 -3.756 -11.633 1 85.06 107 ASP A N 1
ATOM 849 C CA . ASP A 1 107 ? -9.805 -5.016 -12.219 1 85.06 107 ASP A CA 1
ATOM 850 C C . ASP A 1 107 ? -10.445 -5.918 -11.164 1 85.06 107 ASP A C 1
ATOM 852 O O . ASP A 1 107 ? -11.453 -6.574 -11.43 1 85.06 107 ASP A O 1
ATOM 856 N N . LYS A 1 108 ? -9.844 -5.941 -10.031 1 80.06 108 LYS A N 1
ATOM 857 C CA . LYS A 1 108 ? -10.359 -6.801 -8.969 1 80.06 108 LYS A CA 1
ATOM 858 C C . LYS A 1 108 ? -11.648 -6.234 -8.383 1 80.06 108 LYS A C 1
ATOM 860 O O . LYS A 1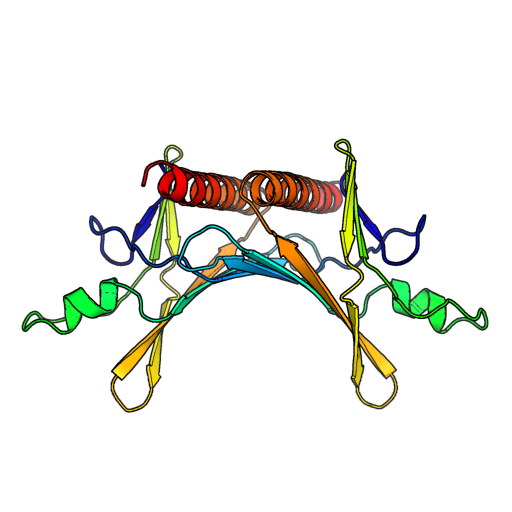 108 ? -12.5 -6.984 -7.898 1 80.06 108 LYS A O 1
ATOM 865 N N . ASN A 1 109 ? -11.695 -4.922 -8.43 1 68.38 109 ASN A N 1
ATOM 866 C CA . ASN A 1 109 ? -12.953 -4.281 -8.055 1 68.38 109 ASN A CA 1
ATOM 867 C C . ASN A 1 109 ? -14.062 -4.594 -9.062 1 68.38 109 ASN A C 1
ATOM 869 O O . ASN A 1 109 ? -15.211 -4.824 -8.672 1 68.38 109 ASN A O 1
ATOM 873 N N . MET A 1 110 ? -13.734 -4.453 -10.281 1 57.34 110 MET A N 1
ATOM 874 C CA . MET A 1 110 ? -14.703 -4.719 -11.336 1 57.34 110 MET A CA 1
ATOM 875 C C . MET A 1 110 ? -15.164 -6.172 -11.305 1 57.34 110 MET A C 1
ATOM 877 O O . MET A 1 110 ? -16.312 -6.469 -11.641 1 57.34 110 MET A O 1
ATOM 881 N N . SER A 1 111 ? -14.188 -7.004 -10.977 1 54.28 111 SER A N 1
ATOM 882 C CA . SER A 1 111 ? -14.555 -8.414 -10.938 1 54.28 111 SER A CA 1
ATOM 883 C C . SER A 1 111 ? -15.609 -8.68 -9.867 1 54.28 111 SER A C 1
ATOM 885 O O . SER A 1 111 ? -16.422 -9.594 -9.992 1 54.28 111 SER A O 1
ATOM 887 N N . PHE A 1 112 ? -15.672 -7.996 -8.906 1 46.59 112 PHE A N 1
ATOM 888 C CA . PHE A 1 112 ? -16.703 -8.133 -7.883 1 46.59 112 PHE A CA 1
ATOM 889 C C . PHE A 1 112 ? -18.062 -7.719 -8.43 1 46.59 112 PHE A C 1
ATOM 891 O O . PHE A 1 112 ? -19.094 -8.219 -7.977 1 46.59 112 PHE A O 1
ATOM 898 N N . TYR A 1 113 ? -18.141 -6.734 -9.367 1 44.03 113 TYR A N 1
ATOM 899 C CA . TYR A 1 113 ? -19.438 -6.371 -9.914 1 44.03 113 TYR A CA 1
ATOM 900 C C . TYR A 1 113 ? -19.891 -7.379 -10.969 1 44.03 113 TYR A C 1
ATOM 902 O O . TYR A 1 113 ? -21.078 -7.445 -11.312 1 44.03 113 TYR A O 1
ATOM 910 N N . LYS A 1 114 ? -18.938 -7.863 -11.633 1 39 114 LYS A N 1
ATOM 911 C CA . LYS A 1 114 ? -19.438 -8.812 -12.617 1 39 114 LYS A CA 1
ATOM 912 C C . LYS A 1 114 ? -19.922 -10.094 -11.953 1 39 114 LYS A C 1
ATOM 914 O O . LYS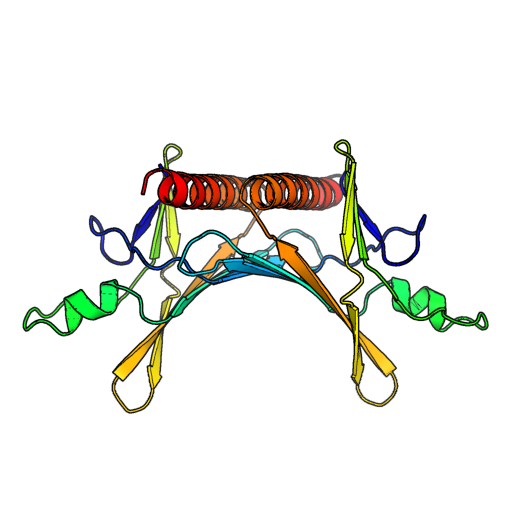 A 1 114 ? -20.516 -10.953 -12.609 1 39 114 LYS A O 1
ATOM 919 N N . SER A 1 115 ? -19.484 -10.25 -10.75 1 30.89 115 SER A N 1
ATOM 920 C CA . SER A 1 115 ? -20.156 -11.445 -10.25 1 30.89 115 SER A CA 1
ATOM 921 C C . SER A 1 115 ? -21.531 -11.109 -9.695 1 30.89 115 SER A C 1
ATOM 923 O O . SER A 1 115 ? -21.703 -10.078 -9.039 1 30.89 115 SER A O 1
ATOM 925 N N . MET B 1 1 ? -1.935 19.109 -6.051 1 88.25 1 MET B N 1
ATOM 926 C CA . MET B 1 1 ? -0.9 18.531 -5.191 1 88.25 1 MET B CA 1
ATOM 927 C C . MET B 1 1 ? -1.52 17.781 -4.02 1 88.25 1 MET B C 1
ATOM 929 O O . MET B 1 1 ? -2.441 18.281 -3.373 1 88.25 1 MET B O 1
ATOM 933 N N . ALA B 1 2 ? -1.224 16.594 -3.816 1 95.31 2 ALA B N 1
ATOM 934 C CA . ALA B 1 2 ? -1.767 15.742 -2.758 1 95.31 2 ALA B CA 1
ATOM 935 C C . ALA B 1 2 ? -0.971 15.906 -1.465 1 95.31 2 ALA B C 1
ATOM 937 O O . ALA B 1 2 ? 0.259 15.984 -1.492 1 95.31 2 ALA B O 1
ATOM 938 N N . LYS B 1 3 ? -1.709 16.078 -0.304 1 96.56 3 LYS B N 1
ATOM 939 C CA . LYS B 1 3 ? -1.081 16.328 0.993 1 96.56 3 LYS B CA 1
ATOM 940 C C . LYS B 1 3 ? -1.761 15.5 2.09 1 96.56 3 LYS B C 1
ATOM 942 O O . LYS B 1 3 ? -2.947 15.188 1.989 1 96.56 3 LYS B O 1
ATOM 947 N N . ILE B 1 4 ? -0.951 15.227 3.064 1 97.5 4 ILE B N 1
ATOM 948 C CA . ILE B 1 4 ? -1.482 14.586 4.262 1 97.5 4 ILE B CA 1
ATOM 949 C C . ILE B 1 4 ? -1.29 15.508 5.465 1 97.5 4 ILE B C 1
ATOM 951 O O . ILE B 1 4 ? -0.232 16.125 5.625 1 97.5 4 ILE B O 1
ATOM 955 N N . GLN B 1 5 ? -2.342 15.656 6.262 1 96.12 5 GLN B N 1
ATOM 956 C CA . GLN B 1 5 ? -2.291 16.516 7.438 1 96.12 5 GLN B CA 1
ATOM 957 C C . GLN B 1 5 ? -2.854 15.805 8.664 1 96.12 5 GLN B C 1
ATOM 959 O O . GLN B 1 5 ? -3.791 15.008 8.555 1 96.12 5 GLN B O 1
ATOM 964 N N . PHE B 1 6 ? -2.295 16.125 9.797 1 95.5 6 PHE B N 1
ATOM 965 C CA . PHE B 1 6 ? -2.848 15.711 11.078 1 95.5 6 PHE B CA 1
ATOM 966 C C . PHE B 1 6 ? -3.525 16.875 11.781 1 95.5 6 PHE B C 1
ATOM 968 O O . PHE B 1 6 ? -4.387 16.672 12.641 1 95.5 6 PHE B O 1
ATOM 975 N N . ILE B 1 7 ? -2.973 17.953 11.469 1 90.56 7 ILE B N 1
ATOM 976 C CA . ILE B 1 7 ? -3.529 19.234 11.883 1 90.56 7 ILE B CA 1
ATOM 977 C C . ILE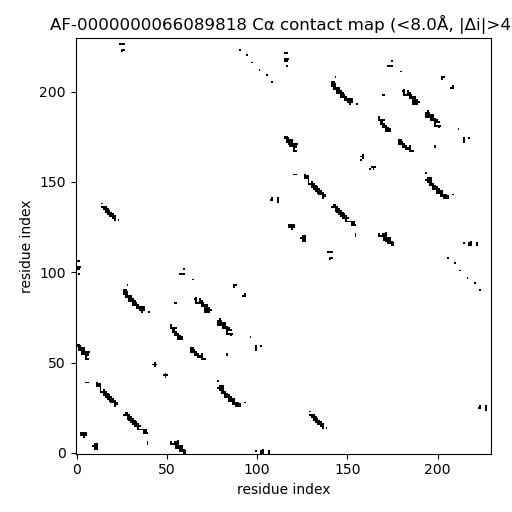 B 1 7 ? -3.908 20.062 10.648 1 90.56 7 ILE B C 1
ATOM 979 O O . ILE B 1 7 ? -3.082 20.266 9.758 1 90.56 7 ILE B O 1
ATOM 983 N N . LYS B 1 8 ? -5.164 20.547 10.625 1 88.88 8 LYS B N 1
ATOM 984 C CA . LYS B 1 8 ? -5.617 21.266 9.445 1 88.88 8 LYS B CA 1
ATOM 985 C C . LYS B 1 8 ? -4.727 22.469 9.164 1 88.88 8 LYS B C 1
ATOM 987 O O . LYS B 1 8 ? -4.449 23.266 10.062 1 88.88 8 LYS B O 1
ATOM 992 N N . GLY B 1 9 ? -4.238 22.516 7.949 1 90.38 9 GLY B N 1
ATOM 993 C CA . GLY B 1 9 ? -3.42 23.641 7.543 1 90.38 9 GLY B CA 1
ATOM 994 C C . GLY B 1 9 ? -1.932 23.375 7.652 1 90.38 9 GLY B C 1
ATOM 995 O O . GLY B 1 9 ? -1.114 24.172 7.191 1 90.38 9 GLY B O 1
ATOM 996 N N . ILE B 1 10 ? -1.568 22.234 8.281 1 92.5 10 ILE B N 1
ATOM 997 C CA . ILE B 1 10 ? -0.158 21.891 8.438 1 92.5 10 ILE B CA 1
ATOM 998 C C . ILE B 1 10 ? 0.136 20.594 7.703 1 92.5 10 ILE B C 1
ATOM 1000 O O . ILE B 1 10 ? -0.327 19.516 8.109 1 92.5 10 ILE B O 1
ATOM 1004 N N . ASP B 1 11 ? 0.959 20.656 6.711 1 94.06 11 ASP B N 1
ATOM 1005 C CA . ASP B 1 11 ? 1.279 19.484 5.902 1 94.06 11 ASP B CA 1
ATOM 1006 C C . ASP B 1 11 ? 2.307 18.594 6.602 1 94.06 11 ASP B C 1
ATOM 1008 O O . ASP B 1 11 ? 3.311 19.094 7.121 1 94.06 11 ASP B O 1
ATOM 1012 N N . GLU B 1 12 ? 2.033 17.312 6.637 1 94.62 12 GLU B N 1
ATOM 1013 C CA . GLU B 1 12 ? 3.031 16.344 7.094 1 94.62 12 GLU B CA 1
ATOM 1014 C C . GLU B 1 12 ? 4.098 16.125 6.027 1 94.62 12 GLU B C 1
ATOM 1016 O O . GLU B 1 12 ? 3.779 15.867 4.863 1 94.62 12 GLU B O 1
ATOM 1021 N N . GLN B 1 13 ? 5.328 16.172 6.48 1 92 13 GLN B N 1
ATOM 1022 C CA . GLN B 1 13 ? 6.418 16.062 5.516 1 92 13 GLN B CA 1
ATOM 1023 C C . GLN B 1 13 ? 6.945 14.641 5.434 1 92 13 GLN B C 1
ATOM 1025 O O . GLN B 1 13 ? 7.559 14.258 4.434 1 92 13 GLN B O 1
ATOM 1030 N N . THR B 1 14 ? 6.734 13.914 6.48 1 93.19 14 THR B N 1
ATOM 1031 C CA . THR B 1 14 ? 7.207 12.531 6.492 1 93.19 14 THR B CA 1
ATOM 1032 C C . THR B 1 14 ? 6.336 11.656 5.598 1 93.19 14 THR B C 1
ATOM 1034 O O . THR B 1 14 ? 5.109 11.68 5.703 1 93.19 14 THR B O 1
ATOM 1037 N N . VAL B 1 15 ? 6.918 10.891 4.742 1 92.75 15 VAL B N 1
ATOM 1038 C CA . VAL B 1 15 ? 6.203 10 3.84 1 92.75 15 VAL B CA 1
ATOM 1039 C C . VAL B 1 15 ? 5.875 8.695 4.559 1 92.75 15 VAL B C 1
ATOM 1041 O O . VAL B 1 15 ? 6.754 8.062 5.156 1 92.75 15 VAL B O 1
ATOM 1044 N N . PRO B 1 16 ? 4.688 8.266 4.555 1 96.06 16 PRO B N 1
ATOM 1045 C CA . PRO B 1 16 ? 4.301 7.051 5.281 1 96.06 16 PRO B CA 1
ATOM 1046 C C . PRO B 1 16 ? 4.602 5.773 4.5 1 96.06 16 PRO B C 1
ATOM 1048 O O . PRO B 1 16 ? 4.766 5.82 3.277 1 96.06 16 PRO B O 1
ATOM 1051 N N . GLU B 1 17 ? 4.699 4.684 5.316 1 95.94 17 GLU B N 1
ATOM 1052 C CA . GLU B 1 17 ? 4.406 3.369 4.754 1 95.94 17 GLU B CA 1
ATOM 1053 C C . GLU B 1 17 ? 2.904 3.174 4.559 1 95.94 17 GLU B C 1
ATOM 1055 O O . GLU B 1 17 ? 2.109 3.531 5.43 1 95.94 17 GLU B O 1
ATOM 1060 N N . ILE B 1 18 ? 2.475 2.646 3.408 1 96.69 18 ILE B N 1
ATOM 1061 C CA . ILE B 1 18 ? 1.057 2.438 3.143 1 96.69 18 ILE B CA 1
ATOM 1062 C C . ILE B 1 18 ? 0.779 0.946 2.967 1 96.69 18 ILE B C 1
ATOM 1064 O O . ILE B 1 18 ? 1.458 0.27 2.189 1 96.69 18 ILE B O 1
ATOM 1068 N N . ARG B 1 19 ? -0.169 0.432 3.777 1 97.5 19 ARG B N 1
ATOM 1069 C CA . ARG B 1 19 ? -0.645 -0.942 3.652 1 97.5 19 ARG B CA 1
ATOM 1070 C C . ARG B 1 19 ? -2.074 -0.981 3.121 1 97.5 19 ARG B C 1
ATOM 1072 O O . ARG B 1 19 ? -2.961 -0.318 3.664 1 97.5 19 ARG B O 1
ATOM 1079 N N . LEU B 1 20 ? -2.256 -1.663 2.055 1 95.62 20 LEU B N 1
ATOM 1080 C CA . LEU B 1 20 ? -3.568 -1.797 1.431 1 95.62 20 LEU B CA 1
ATOM 1081 C C . LEU B 1 20 ? -4.082 -3.229 1.542 1 95.62 20 LEU B C 1
ATOM 1083 O O . LEU B 1 20 ? -3.359 -4.176 1.225 1 95.62 20 LEU B O 1
ATOM 1087 N N . THR B 1 21 ? -5.254 -3.334 2.109 1 93.75 21 THR B N 1
ATOM 1088 C CA . THR B 1 21 ? -5.891 -4.645 2.195 1 93.75 21 THR B CA 1
ATOM 1089 C C . THR B 1 21 ? -7.309 -4.594 1.63 1 93.75 21 THR B C 1
ATOM 1091 O O . THR B 1 21 ? -7.934 -3.531 1.599 1 93.75 21 THR B O 1
ATOM 1094 N N . ARG B 1 22 ? -7.711 -5.684 1.071 1 87 22 ARG B N 1
ATOM 1095 C CA . ARG B 1 22 ? -9.07 -5.828 0.555 1 87 22 ARG B CA 1
ATOM 1096 C C . ARG B 1 22 ? -9.719 -7.105 1.076 1 87 22 ARG B C 1
ATOM 1098 O O . ARG B 1 22 ? -9.047 -8.117 1.275 1 87 22 ARG B O 1
ATOM 1105 N N . SER B 1 23 ? -11.07 -6.953 1.342 1 82.31 23 SER B N 1
ATOM 1106 C CA . SER B 1 23 ? -11.805 -8.141 1.775 1 82.31 23 SER B CA 1
ATOM 1107 C C . SER B 1 23 ? -11.906 -9.164 0.651 1 82.31 23 SER B C 1
ATOM 1109 O O . SER B 1 23 ? -11.664 -8.844 -0.514 1 82.31 23 SER B O 1
ATOM 1111 N N . ARG B 1 24 ? -12.234 -10.359 1.06 1 73.06 24 ARG B N 1
ATOM 1112 C CA . ARG B 1 24 ? -12.359 -11.453 0.101 1 73.06 24 ARG B CA 1
ATOM 1113 C C . ARG B 1 24 ? -13.492 -11.188 -0.888 1 73.06 24 ARG B C 1
ATOM 1115 O O . ARG B 1 24 ? -13.375 -11.508 -2.074 1 73.06 24 ARG B O 1
ATOM 1122 N N . ASP B 1 25 ? -14.562 -10.57 -0.316 1 72.12 25 ASP B N 1
ATOM 1123 C CA . ASP B 1 25 ? -15.711 -10.312 -1.174 1 72.12 25 ASP B CA 1
ATOM 1124 C C . ASP B 1 25 ? -15.5 -9.055 -2.01 1 72.12 25 ASP B C 1
ATOM 1126 O O . ASP B 1 25 ? -16.328 -8.719 -2.861 1 72.12 25 ASP B O 1
ATOM 1130 N N . GLY B 1 26 ? -14.336 -8.359 -1.863 1 71.31 26 GLY B N 1
ATOM 1131 C CA . GLY B 1 26 ? -13.945 -7.219 -2.672 1 71.31 26 GLY B CA 1
ATOM 1132 C C . GLY B 1 26 ? -14.719 -5.961 -2.344 1 71.31 26 GLY B C 1
ATOM 1133 O O . GLY B 1 26 ? -14.508 -4.914 -2.965 1 71.31 26 GLY B O 1
ATOM 1134 N N . ASN B 1 27 ? -15.578 -5.996 -1.309 1 73.62 27 ASN B N 1
ATOM 1135 C CA . ASN B 1 27 ? -16.469 -4.871 -1.045 1 73.62 27 ASN B CA 1
ATOM 1136 C C . ASN B 1 27 ? -15.852 -3.877 -0.071 1 73.62 27 ASN B C 1
ATOM 1138 O O . ASN B 1 27 ? -16.141 -2.682 -0.127 1 73.62 27 ASN B O 1
ATOM 1142 N N . THR B 1 28 ? -15 -4.465 0.759 1 85.12 28 THR B N 1
ATOM 1143 C CA . THR B 1 28 ? -14.43 -3.578 1.767 1 85.12 28 THR B CA 1
ATOM 1144 C C . THR B 1 28 ? -12.898 -3.613 1.714 1 85.12 28 THR B C 1
ATOM 1146 O O . THR B 1 28 ? -12.312 -4.539 1.147 1 85.12 28 THR B O 1
ATOM 1149 N N . GLY B 1 29 ? -12.273 -2.494 2.035 1 90.44 29 GLY B N 1
ATOM 1150 C CA . GLY B 1 29 ? -10.828 -2.406 2.094 1 90.44 29 GLY B CA 1
ATOM 1151 C C . GLY B 1 29 ? -10.328 -1.511 3.213 1 90.44 29 GLY B C 1
ATOM 1152 O O . GLY B 1 29 ? -11.117 -0.831 3.871 1 90.44 29 GLY B O 1
ATOM 1153 N N . THR B 1 30 ? -9.109 -1.711 3.488 1 95.19 30 THR B N 1
ATOM 1154 C CA . THR B 1 30 ? -8.461 -0.884 4.504 1 95.19 30 THR B CA 1
ATOM 1155 C C . THR B 1 30 ? -7.129 -0.342 3.992 1 95.19 30 THR B C 1
ATOM 1157 O O . THR B 1 30 ? -6.375 -1.056 3.328 1 95.19 30 THR B O 1
ATOM 1160 N N . ALA B 1 31 ? -6.914 0.875 4.223 1 97.06 31 ALA B N 1
ATOM 1161 C CA . ALA B 1 31 ? -5.602 1.486 4.031 1 97.06 31 ALA B CA 1
ATOM 1162 C C . ALA B 1 31 ? -5.008 1.938 5.359 1 97.06 31 ALA B C 1
ATOM 1164 O O . ALA B 1 31 ? -5.648 2.668 6.117 1 97.06 31 ALA B O 1
ATOM 1165 N N . ILE B 1 32 ? -3.852 1.5 5.633 1 98.12 32 ILE B N 1
ATOM 1166 C CA . ILE B 1 32 ? -3.148 1.897 6.848 1 98.12 32 ILE B CA 1
ATOM 1167 C C . ILE B 1 32 ? -1.935 2.752 6.488 1 98.12 32 ILE B C 1
ATOM 1169 O O . ILE B 1 32 ? -1.071 2.32 5.719 1 98.12 32 ILE B O 1
ATOM 1173 N N . PHE B 1 33 ? -1.863 3.918 6.996 1 98.19 33 PHE B N 1
ATOM 1174 C CA . PHE B 1 33 ? -0.727 4.82 6.848 1 98.19 33 PHE B CA 1
ATOM 1175 C C . PHE B 1 33 ? 0.115 4.84 8.117 1 98.19 33 PHE B C 1
ATOM 1177 O O . PHE B 1 33 ? -0.392 5.137 9.203 1 98.19 33 PHE B O 1
ATOM 1184 N N . SER B 1 34 ? 1.33 4.523 7.984 1 97.5 34 SER B N 1
ATOM 1185 C CA . SER B 1 34 ? 2.238 4.516 9.125 1 97.5 34 SER B CA 1
ATOM 1186 C C . SER B 1 34 ? 3.375 5.512 8.938 1 97.5 34 SER B C 1
ATOM 1188 O O . SER B 1 34 ? 4.129 5.426 7.969 1 97.5 34 SER B O 1
ATOM 1190 N N . PHE B 1 35 ? 3.494 6.41 9.867 1 96.44 35 PHE B N 1
ATOM 1191 C CA . PHE B 1 35 ? 4.539 7.43 9.844 1 96.44 35 PHE B CA 1
ATOM 1192 C C . PHE B 1 35 ? 5.531 7.215 10.977 1 96.44 35 PHE B C 1
ATOM 1194 O O . PHE B 1 35 ? 5.145 7.148 12.148 1 96.44 35 PHE B O 1
ATOM 1201 N N . ILE B 1 36 ? 6.746 7.098 10.602 1 94.94 36 ILE B N 1
ATOM 1202 C CA . ILE B 1 36 ? 7.789 7.027 11.617 1 94.94 36 ILE B CA 1
ATOM 1203 C C . ILE B 1 36 ? 8.414 8.406 11.812 1 94.94 36 ILE B C 1
ATOM 1205 O O . ILE B 1 36 ? 8.875 9.031 10.852 1 94.94 36 ILE B O 1
ATOM 1209 N N . ASN B 1 37 ? 8.375 8.906 13.023 1 93 37 ASN B N 1
ATOM 1210 C CA . ASN B 1 37 ? 8.883 10.227 13.391 1 93 37 ASN B CA 1
ATOM 1211 C C . ASN B 1 37 ? 8.258 11.328 12.539 1 93 37 ASN B C 1
ATOM 1213 O O . ASN B 1 37 ? 8.969 12.148 11.961 1 93 37 ASN B O 1
ATOM 1217 N N . PRO B 1 38 ? 6.969 11.375 12.547 1 94.12 38 PRO B N 1
ATOM 1218 C CA . PRO B 1 38 ? 6.332 12.414 11.734 1 94.12 38 PRO B CA 1
ATOM 1219 C C . PRO B 1 38 ? 6.648 13.828 12.227 1 94.12 38 PRO B C 1
ATOM 1221 O O . PRO B 1 38 ? 6.848 14.039 13.422 1 94.12 38 PRO B O 1
ATOM 1224 N N . THR B 1 39 ? 6.656 14.703 11.305 1 92.5 39 THR B N 1
ATOM 1225 C CA . THR B 1 39 ? 7.055 16.078 11.625 1 92.5 39 THR B CA 1
ATOM 1226 C C . THR B 1 39 ? 6.047 16.719 12.578 1 92.5 39 THR B C 1
ATOM 1228 O O . THR B 1 39 ? 6.379 17.672 13.281 1 92.5 39 THR B O 1
ATOM 1231 N N . VAL B 1 40 ? 4.84 16.156 12.602 1 90.75 40 VAL B N 1
ATOM 1232 C CA . VAL B 1 40 ? 3.801 16.734 13.453 1 90.75 40 VAL B CA 1
ATOM 1233 C C . VAL B 1 40 ? 4.219 16.609 14.922 1 90.75 40 VAL B C 1
ATOM 1235 O O . VAL B 1 40 ? 3.762 17.391 15.766 1 90.75 40 VAL B O 1
ATOM 1238 N N . PHE B 1 41 ? 5.047 15.594 15.219 1 89.38 41 PHE B N 1
ATOM 1239 C CA . PHE B 1 41 ? 5.496 15.414 16.594 1 89.38 41 PHE B CA 1
ATOM 1240 C C . PHE B 1 41 ? 6.387 16.578 17.031 1 89.38 41 PHE B C 1
ATOM 1242 O O . PHE B 1 41 ? 6.543 16.828 18.219 1 89.38 41 PHE B O 1
ATOM 1249 N N . LEU B 1 42 ? 7.09 17.172 16.094 1 84.06 42 LEU B N 1
ATOM 1250 C CA . LEU B 1 42 ? 7.973 18.297 16.406 1 84.06 42 LEU B CA 1
ATOM 1251 C C . LEU B 1 42 ? 7.168 19.531 16.781 1 84.06 42 LEU B C 1
ATOM 1253 O O . LEU B 1 42 ? 7.68 20.438 17.453 1 84.06 42 LEU B O 1
ATOM 1257 N N . LEU B 1 43 ? 6.043 19.641 16.234 1 75.25 43 LEU B N 1
ATOM 1258 C CA . LEU B 1 43 ? 5.184 20.766 16.562 1 75.25 43 LEU B CA 1
ATOM 1259 C C . LEU B 1 43 ? 4.684 20.672 18 1 75.25 43 LEU B C 1
ATOM 1261 O O . LEU B 1 43 ? 4.449 21.688 18.656 1 75.25 43 LEU B O 1
ATOM 1265 N N . HIS B 1 44 ? 4.418 19.453 18.469 1 62.25 44 HIS B N 1
ATOM 1266 C CA . HIS B 1 44 ? 3.902 19.266 19.828 1 62.25 44 HIS B CA 1
ATOM 1267 C C . HIS B 1 44 ? 4.988 19.5 20.875 1 62.25 44 HIS B C 1
ATOM 1269 O O . HIS B 1 44 ? 4.703 20.016 21.953 1 62.25 44 HIS B O 1
ATOM 1275 N N . SER B 1 45 ? 6.23 18.953 20.703 1 57.38 45 SER B N 1
ATOM 1276 C CA . SER B 1 45 ? 7.234 19.156 21.734 1 57.38 45 SER B CA 1
ATOM 1277 C C . SER B 1 45 ? 7.414 20.641 22.047 1 57.38 45 SER B C 1
ATOM 1279 O O . SER B 1 45 ? 8 21 23.062 1 57.38 45 SER B O 1
ATOM 1281 N N . SER B 1 46 ? 7.145 21.5 21.062 1 51.66 46 SER B N 1
ATOM 1282 C CA . SER B 1 46 ? 7.223 22.891 21.516 1 51.66 46 SER B CA 1
ATOM 1283 C C . SER B 1 46 ? 6.082 23.219 22.469 1 51.66 46 SER B C 1
ATOM 1285 O O . SER B 1 46 ? 5.066 22.516 22.5 1 51.66 46 SER B O 1
ATOM 1287 N N . SER B 1 47 ? 6.277 24.156 23.516 1 46.88 47 SER B N 1
ATOM 1288 C CA . SER B 1 47 ? 5.449 24.625 24.625 1 46.88 47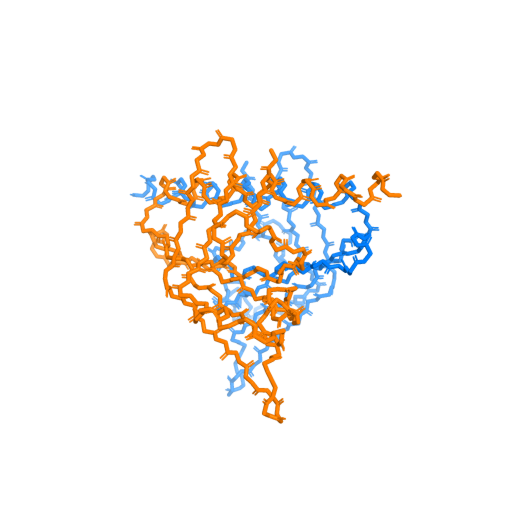 SER B CA 1
ATOM 1289 C C . SER B 1 47 ? 3.973 24.641 24.25 1 46.88 47 SER B C 1
ATOM 1291 O O . SER B 1 47 ? 3.113 24.906 25.094 1 46.88 47 SER B O 1
ATOM 1293 N N . GLN B 1 48 ? 3.713 24.672 22.953 1 46.47 48 GLN B N 1
ATOM 1294 C CA . GLN B 1 48 ? 2.312 24.953 22.641 1 46.47 48 GLN B CA 1
ATOM 1295 C C . GLN B 1 48 ? 1.49 23.672 22.625 1 46.47 48 GLN B C 1
ATOM 1297 O O . GLN B 1 48 ? 1.977 22.609 22.203 1 46.47 48 GLN B O 1
ATOM 1302 N N . ASN B 1 49 ? 0.541 23.438 23.516 1 45.44 49 ASN B N 1
ATOM 1303 C CA . ASN B 1 49 ? -0.474 22.406 23.688 1 45.44 49 ASN B CA 1
ATOM 1304 C C . ASN B 1 49 ? -0.917 21.812 22.359 1 45.44 49 ASN B C 1
ATOM 1306 O O . ASN B 1 49 ? -1.884 22.281 21.75 1 45.44 49 ASN B O 1
ATOM 1310 N N . TYR B 1 50 ? -0.076 21.672 21.375 1 48.06 50 TYR B N 1
ATOM 1311 C CA . TYR B 1 50 ? -0.703 21.125 20.172 1 48.06 50 TYR B CA 1
ATOM 1312 C C . TYR B 1 50 ? -1.484 19.859 20.5 1 48.06 50 TYR B C 1
ATOM 1314 O O . TYR B 1 50 ? -1.06 19.062 21.328 1 48.06 50 TYR B O 1
ATOM 1322 N N . GLY B 1 51 ? -2.615 19.922 20.375 1 53.78 51 GLY B N 1
ATOM 1323 C CA . GLY B 1 51 ? -3.736 19.016 20.547 1 53.78 51 GLY B CA 1
ATOM 1324 C C . GLY B 1 51 ? -3.439 17.609 20.078 1 53.78 51 GLY B C 1
ATOM 1325 O O . GLY B 1 51 ? -2.451 17.375 19.375 1 53.78 51 GLY B O 1
ATOM 1326 N N . GLU B 1 52 ? -3.994 16.5 20.672 1 67 52 GLU B N 1
ATOM 1327 C CA . GLU B 1 52 ? -4.094 15.062 20.375 1 67 52 GLU B CA 1
ATOM 1328 C C . GLU B 1 52 ? -4.391 14.828 18.906 1 67 52 GLU B C 1
ATOM 1330 O O . GLU B 1 52 ? -5.199 15.539 18.297 1 67 52 GLU B O 1
ATOM 1335 N N . ILE B 1 53 ? -3.279 14.32 18.156 1 81.38 53 ILE B N 1
ATOM 1336 C CA . ILE B 1 53 ? -3.574 13.852 16.812 1 81.38 53 ILE B CA 1
ATOM 1337 C C . ILE B 1 53 ? -4.871 13.047 16.812 1 81.38 53 ILE B C 1
ATOM 1339 O O . ILE B 1 53 ? -4.93 11.953 17.375 1 81.38 53 ILE B O 1
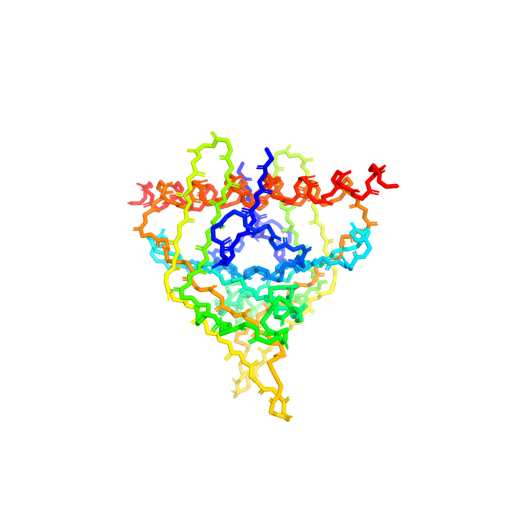ATOM 1343 N N . THR B 1 54 ? -5.973 13.805 16.391 1 84.56 54 THR B N 1
ATOM 1344 C CA . THR B 1 54 ? -7.285 13.18 16.484 1 84.56 54 THR B CA 1
ATOM 1345 C C . THR B 1 54 ? -7.781 12.727 15.125 1 84.56 54 THR B C 1
ATOM 1347 O O . THR B 1 54 ? -8.82 12.078 15.016 1 84.56 54 THR B O 1
ATOM 1350 N N . GLY B 1 55 ? -6.906 13.102 14.086 1 94.75 55 GLY B N 1
ATOM 1351 C CA . GLY B 1 55 ? -7.34 12.695 12.758 1 94.75 55 GLY B CA 1
ATOM 1352 C C . GLY B 1 55 ? -6.258 12.836 11.703 1 94.75 55 GLY B C 1
ATOM 1353 O O . GLY B 1 55 ? -5.184 13.383 11.977 1 94.75 55 GLY B O 1
ATOM 1354 N N . MET B 1 56 ? -6.508 12.227 10.633 1 97.81 56 MET B N 1
ATOM 1355 C CA . MET B 1 56 ? -5.688 12.359 9.43 1 97.81 56 MET B CA 1
ATOM 1356 C C . MET B 1 56 ? -6.523 12.844 8.25 1 97.81 56 MET B C 1
ATOM 1358 O O . MET B 1 56 ? -7.641 12.367 8.039 1 97.81 56 MET B O 1
ATOM 1362 N N . TYR B 1 57 ? -5.957 13.758 7.535 1 98 57 TYR B N 1
ATOM 1363 C CA . TYR B 1 57 ? -6.637 14.367 6.398 1 98 57 TYR B CA 1
ATOM 1364 C C . TYR B 1 57 ? -5.82 14.211 5.125 1 98 57 TYR B C 1
ATOM 1366 O O . TYR B 1 57 ? -4.668 14.641 5.059 1 98 57 TYR B O 1
ATOM 1374 N N . LEU B 1 58 ? -6.438 13.508 4.133 1 98.31 58 LEU B N 1
ATOM 1375 C CA . LEU B 1 58 ? -5.863 13.344 2.801 1 98.31 58 LEU B CA 1
ATOM 1376 C C . LEU B 1 58 ? -6.469 14.344 1.823 1 98.31 58 LEU B C 1
ATOM 1378 O O . LEU B 1 58 ? -7.656 14.266 1.499 1 98.31 58 LEU B O 1
ATOM 1382 N N . GLN B 1 59 ? -5.605 15.281 1.412 1 97.81 59 GLN B N 1
ATOM 1383 C CA . GLN B 1 59 ? -6.145 16.375 0.612 1 97.81 59 GLN B CA 1
ATOM 1384 C C . GLN B 1 59 ? -5.531 16.391 -0.785 1 97.81 59 GLN B C 1
ATOM 1386 O O . GLN B 1 59 ? -4.324 16.203 -0.941 1 97.81 59 GLN B O 1
ATOM 1391 N N . ASP B 1 60 ? -6.371 16.547 -1.812 1 97.31 60 ASP B N 1
ATOM 1392 C CA . ASP B 1 60 ? -5.926 16.781 -3.184 1 97.31 60 ASP B CA 1
ATOM 1393 C C . ASP B 1 60 ? -6.93 17.625 -3.959 1 97.31 60 ASP B C 1
ATOM 1395 O O . ASP B 1 60 ? -7.805 18.25 -3.363 1 97.31 60 ASP B O 1
ATOM 1399 N N . ASP B 1 61 ? -6.758 17.719 -5.293 1 96.88 61 ASP B N 1
ATOM 1400 C CA . ASP B 1 61 ? -7.578 18.594 -6.121 1 96.88 61 ASP B CA 1
ATOM 1401 C C . ASP B 1 61 ? -9.016 18.094 -6.203 1 96.88 61 ASP B C 1
ATOM 1403 O O . ASP B 1 61 ? -9.914 18.828 -6.613 1 96.88 61 ASP B O 1
ATOM 1407 N N . GLU B 1 62 ? -9.289 16.828 -5.77 1 97 62 GLU B N 1
ATOM 1408 C CA . GLU B 1 62 ? -10.625 16.234 -5.832 1 97 62 GLU B CA 1
ATOM 1409 C C . GLU B 1 62 ? -11.359 16.391 -4.5 1 97 62 GLU B C 1
ATOM 1411 O O . GLU B 1 62 ? -12.555 16.125 -4.41 1 97 62 GLU B O 1
ATOM 1416 N N . GLY B 1 63 ? -10.664 16.812 -3.463 1 97.19 63 GLY B N 1
ATOM 1417 C CA . GLY B 1 63 ? -11.297 17 -2.166 1 97.19 63 GLY B CA 1
ATOM 1418 C C . GLY B 1 63 ? -10.484 16.438 -1.018 1 97.19 63 GLY B C 1
ATOM 1419 O O . GLY B 1 63 ? -9.25 16.438 -1.061 1 97.19 63 GLY B O 1
ATOM 1420 N N . GLU B 1 64 ? -11.242 16.094 0.024 1 97.62 64 GLU B N 1
ATOM 1421 C CA . GLU B 1 64 ? -10.578 15.617 1.237 1 97.62 64 GLU B CA 1
ATOM 1422 C C . GLU B 1 64 ? -11.156 14.289 1.699 1 97.62 64 GLU B C 1
ATOM 1424 O O . GLU B 1 64 ? -12.375 14.094 1.688 1 97.62 64 GLU B O 1
ATOM 1429 N N . LEU B 1 65 ? -10.281 13.312 1.947 1 97.75 65 LEU B N 1
ATOM 1430 C CA . LEU B 1 65 ? -10.602 12.102 2.699 1 97.75 65 LEU B CA 1
ATOM 1431 C C . LEU B 1 65 ? -10.07 12.195 4.125 1 97.75 65 LEU B C 1
ATOM 1433 O O . LEU B 1 65 ? -9.023 12.805 4.367 1 97.75 65 LEU B O 1
ATOM 1437 N N . SER B 1 66 ? -10.844 11.664 5.105 1 97.75 66 SER B N 1
ATOM 1438 C CA . SER B 1 66 ? -10.375 11.805 6.48 1 97.75 66 SER B CA 1
ATOM 1439 C C . SER B 1 66 ? -10.742 10.578 7.316 1 97.75 66 SER B C 1
ATOM 1441 O O . SER B 1 66 ? -11.648 9.828 6.953 1 97.75 66 SER B O 1
ATOM 1443 N N . THR B 1 67 ? -9.984 10.312 8.336 1 98 67 THR B N 1
ATOM 1444 C CA . THR B 1 67 ? -10.25 9.289 9.336 1 98 67 THR B CA 1
ATOM 1445 C C . THR B 1 67 ? -9.906 9.789 10.734 1 98 67 THR B C 1
ATOM 1447 O O . THR B 1 67 ? -9 10.609 10.906 1 98 67 THR B O 1
ATOM 1450 N N . ARG B 1 68 ? -10.648 9.336 11.672 1 96.44 68 ARG B N 1
ATOM 1451 C CA . ARG B 1 68 ? -10.344 9.664 13.062 1 96.44 68 ARG B CA 1
ATOM 1452 C C . ARG B 1 68 ? -9.711 8.477 13.781 1 96.44 68 ARG B C 1
ATOM 1454 O O . ARG B 1 68 ? -9.391 8.562 14.969 1 96.44 68 ARG B O 1
ATOM 1461 N N . ASN B 1 69 ? -9.562 7.398 13.047 1 97.06 69 ASN B N 1
ATOM 1462 C CA . ASN B 1 69 ? -8.875 6.23 13.586 1 97.06 69 ASN B CA 1
ATOM 1463 C C . ASN B 1 69 ? -7.359 6.387 13.508 1 97.06 69 ASN B C 1
ATOM 1465 O O . ASN B 1 69 ? -6.727 5.887 12.578 1 97.06 69 ASN B O 1
ATOM 1469 N N . VAL B 1 70 ? -6.797 7.148 14.453 1 96.31 70 VAL B N 1
ATOM 1470 C CA . VAL B 1 70 ? -5.375 7.469 14.5 1 96.31 70 VAL B CA 1
ATOM 1471 C C . VAL B 1 70 ? -4.793 7.078 15.859 1 96.31 70 VAL B C 1
ATOM 1473 O O . VAL B 1 70 ? -5.395 7.363 16.891 1 96.31 70 VAL B O 1
ATOM 1476 N N . THR B 1 71 ? -3.705 6.43 15.828 1 94.06 71 THR B N 1
ATOM 1477 C CA . THR B 1 71 ? -3.029 6.02 17.047 1 94.06 71 THR B CA 1
ATOM 1478 C C . THR B 1 71 ? -1.565 6.449 17.031 1 94.06 71 THR B C 1
ATOM 1480 O O . THR B 1 71 ? -0.889 6.324 16.016 1 94.06 71 THR B O 1
ATOM 1483 N N . ALA B 1 72 ? -1.123 6.992 18.109 1 90.69 72 ALA B N 1
ATOM 1484 C CA . ALA B 1 72 ? 0.293 7.301 18.281 1 90.69 72 ALA B CA 1
ATOM 1485 C C . ALA B 1 72 ? 0.987 6.23 19.125 1 90.69 72 ALA B C 1
ATOM 1487 O O . ALA B 1 72 ? 0.422 5.73 20.094 1 90.69 72 ALA B O 1
ATOM 1488 N N . ASN B 1 73 ? 2.055 5.816 18.578 1 91.38 73 ASN B N 1
ATOM 1489 C CA . ASN B 1 73 ? 2.867 4.852 19.312 1 91.38 73 ASN B CA 1
ATOM 1490 C C . ASN B 1 73 ? 4.078 5.52 19.969 1 91.38 73 ASN B C 1
ATOM 1492 O O . ASN B 1 73 ? 4.723 6.375 19.359 1 91.38 73 ASN B O 1
ATOM 1496 N N . PHE B 1 74 ? 4.352 5.098 21.25 1 88.88 74 PHE B N 1
ATOM 1497 C CA . PHE B 1 74 ? 5.422 5.691 22.047 1 88.88 74 PHE B CA 1
ATOM 1498 C C . PHE B 1 74 ? 6.496 4.656 22.375 1 88.88 74 PHE B C 1
ATOM 1500 O O . PHE B 1 74 ? 6.188 3.484 22.594 1 88.88 74 PHE B O 1
ATOM 1507 N N . VAL B 1 75 ? 7.711 5.09 22.172 1 88.75 75 VAL B N 1
ATOM 1508 C CA . VAL B 1 75 ? 8.844 4.277 22.594 1 88.75 75 VAL B CA 1
ATOM 1509 C C . VAL B 1 75 ? 9.695 5.059 23.594 1 88.75 75 VAL B C 1
ATOM 1511 O O . VAL B 1 75 ? 10.141 6.172 23.297 1 88.75 75 VAL B O 1
ATOM 1514 N N . ASN B 1 76 ? 9.969 4.438 24.812 1 90.81 76 ASN B N 1
ATOM 1515 C CA . ASN B 1 76 ? 10.766 5.062 25.875 1 90.81 76 ASN B CA 1
ATOM 1516 C C . ASN B 1 76 ? 10.234 6.449 26.219 1 90.81 76 ASN B C 1
ATOM 1518 O O . ASN B 1 76 ? 11.008 7.406 26.312 1 90.81 76 ASN B O 1
ATOM 1522 N N . GLY B 1 77 ? 8.891 6.648 26.266 1 84.88 77 GLY B N 1
ATOM 1523 C CA . GLY B 1 77 ? 8.25 7.875 26.719 1 84.88 77 GLY B CA 1
ATOM 1524 C C . GLY B 1 77 ? 8.148 8.938 25.641 1 84.88 77 GLY B C 1
ATOM 1525 O O . GLY B 1 77 ? 7.66 10.039 25.891 1 84.88 77 GLY B O 1
ATOM 1526 N N . LYS B 1 78 ? 8.672 8.609 24.484 1 85.81 78 LYS B N 1
ATOM 1527 C CA . LYS B 1 78 ? 8.617 9.602 23.406 1 85.81 78 LYS B CA 1
ATOM 1528 C C . LYS B 1 78 ? 7.781 9.086 22.234 1 85.81 78 LYS B C 1
ATOM 1530 O O . LYS B 1 78 ? 7.836 7.902 21.891 1 85.81 78 LYS B O 1
ATOM 1535 N N . PRO B 1 79 ? 6.957 10.031 21.734 1 86.62 79 PRO B N 1
ATOM 1536 C CA . PRO B 1 79 ? 6.215 9.609 20.547 1 86.62 79 PRO B CA 1
ATOM 1537 C C . PRO B 1 79 ? 7.133 9.227 19.391 1 86.62 79 PRO B C 1
ATOM 1539 O O . PRO B 1 79 ? 8.109 9.922 19.109 1 86.62 79 PRO B O 1
ATOM 1542 N N . LYS B 1 80 ? 6.891 8.133 18.734 1 92.81 80 LYS B N 1
ATOM 1543 C CA . LYS B 1 80 ? 7.785 7.609 17.703 1 92.81 80 LYS B CA 1
ATOM 1544 C C . LYS B 1 80 ? 7.062 7.48 16.359 1 92.81 80 LYS B C 1
ATOM 1546 O O . LYS B 1 80 ? 7.641 7.762 15.312 1 92.81 80 LYS B O 1
ATOM 1551 N N . ALA B 1 81 ? 5.789 7.02 16.422 1 94.94 81 ALA B N 1
ATOM 1552 C CA . ALA B 1 81 ? 5.094 6.719 15.18 1 94.94 81 ALA B CA 1
ATOM 1553 C C . ALA B 1 81 ? 3.615 7.074 15.273 1 94.94 81 ALA B C 1
ATOM 1555 O O . ALA B 1 81 ? 3.061 7.164 16.375 1 94.94 81 ALA B O 1
ATOM 1556 N N . VAL B 1 82 ? 3.035 7.402 14.211 1 95.25 82 VAL B N 1
ATOM 1557 C CA . VAL B 1 82 ? 1.593 7.578 14.086 1 95.25 82 VAL B CA 1
ATOM 1558 C C . VAL B 1 82 ? 1.039 6.59 13.055 1 95.25 82 VAL B C 1
ATOM 1560 O O . VAL B 1 82 ? 1.636 6.391 12 1 95.25 82 VAL B O 1
ATOM 1563 N N . GLU B 1 83 ? -0.037 5.934 13.344 1 97.44 83 GLU B N 1
ATOM 1564 C CA . GLU B 1 83 ? -0.743 5.066 12.406 1 97.44 83 GLU B CA 1
ATOM 1565 C C . GLU B 1 83 ? -2.195 5.5 12.242 1 97.44 83 GLU B C 1
ATOM 1567 O O . GLU B 1 83 ? -2.879 5.797 13.219 1 97.44 83 GLU B O 1
ATOM 1572 N N . ALA B 1 84 ? -2.576 5.617 11.023 1 98.12 84 ALA B N 1
ATOM 1573 C CA . ALA B 1 84 ? -3.951 5.984 10.695 1 98.12 84 ALA B CA 1
ATOM 1574 C C . ALA B 1 84 ? -4.613 4.914 9.836 1 98.12 84 ALA B C 1
ATOM 1576 O O . ALA B 1 84 ? -4.012 4.426 8.867 1 98.12 84 ALA B O 1
ATOM 1577 N N . VAL B 1 85 ? -5.84 4.512 10.211 1 98 85 VAL B N 1
ATOM 1578 C CA . VAL B 1 85 ? -6.574 3.482 9.484 1 98 85 VAL B CA 1
ATOM 1579 C C . VAL B 1 85 ? -7.746 4.117 8.734 1 98 85 VAL B C 1
ATOM 1581 O O . VAL B 1 85 ? -8.625 4.723 9.344 1 98 85 VAL B O 1
ATOM 1584 N N . TYR B 1 86 ? -7.695 4.047 7.426 1 97.88 86 TYR B N 1
ATOM 1585 C CA . TYR B 1 86 ? -8.781 4.52 6.574 1 97.88 86 TYR B CA 1
ATOM 1586 C C . TYR B 1 86 ? -9.586 3.35 6.02 1 97.88 86 TYR B C 1
ATOM 1588 O O . TYR B 1 86 ? -9.055 2.518 5.277 1 97.88 86 TYR B O 1
ATOM 1596 N N . LEU B 1 87 ? -10.883 3.318 6.367 1 96.12 87 LEU B N 1
ATOM 1597 C CA . LEU B 1 87 ? -11.758 2.236 5.934 1 96.12 87 LEU B CA 1
ATOM 1598 C C . LEU B 1 87 ? -12.461 2.596 4.629 1 96.12 87 LEU B C 1
ATOM 1600 O O . LEU B 1 87 ? -13.039 3.676 4.508 1 96.12 87 LEU B O 1
ATOM 1604 N N . ILE B 1 88 ? -12.32 1.701 3.748 1 92.31 88 ILE B N 1
ATOM 1605 C CA . ILE B 1 88 ? -12.977 1.84 2.451 1 92.31 88 ILE B CA 1
ATOM 1606 C C . ILE B 1 88 ? -14.211 0.94 2.395 1 92.31 88 ILE B C 1
ATOM 1608 O O . ILE B 1 88 ? -14.117 -0.267 2.629 1 92.31 88 ILE B O 1
ATOM 1612 N N . ARG B 1 89 ? -15.367 1.554 2.084 1 89.12 89 ARG B N 1
ATOM 1613 C CA . ARG B 1 89 ? -16.594 0.795 2.303 1 89.12 89 ARG B CA 1
ATOM 1614 C C . ARG B 1 89 ? -17.234 0.402 0.979 1 89.12 89 ARG B C 1
ATOM 1616 O O . ARG B 1 89 ? -18.266 -0.292 0.961 1 89.12 89 ARG B O 1
ATOM 1623 N N . ASN B 1 90 ? -16.781 0.919 -0.043 1 86.25 90 ASN B N 1
ATOM 1624 C CA . ASN B 1 90 ? -17.328 0.532 -1.343 1 86.25 90 ASN B CA 1
ATOM 1625 C C . ASN B 1 90 ? -16.312 0.774 -2.461 1 86.25 90 ASN B C 1
ATOM 1627 O O . ASN B 1 90 ? -15.234 1.319 -2.223 1 86.25 90 ASN B O 1
ATOM 1631 N N . LYS B 1 91 ? -16.703 0.412 -3.588 1 83.19 91 LYS B N 1
ATOM 1632 C CA . LYS B 1 91 ? -15.82 0.461 -4.754 1 83.19 91 LYS B CA 1
ATOM 1633 C C . LYS B 1 91 ? -15.438 1.899 -5.098 1 83.19 91 LYS B C 1
ATOM 1635 O O . LYS B 1 91 ? -14.289 2.18 -5.445 1 83.19 91 LYS B O 1
ATOM 1640 N N . SER B 1 92 ? -16.469 2.715 -5.133 1 87.81 92 SER B N 1
ATOM 1641 C CA . SER B 1 92 ? -16.219 4.113 -5.457 1 87.81 92 SER B CA 1
ATOM 1642 C C . SER B 1 92 ? -15.219 4.734 -4.488 1 87.81 92 SER B C 1
ATOM 1644 O O . SER B 1 92 ? -14.383 5.547 -4.887 1 87.81 92 SER B O 1
ATOM 1646 N N . GLY B 1 93 ? -15.312 4.348 -3.217 1 90.69 93 GLY B N 1
ATOM 1647 C CA . GLY B 1 93 ? -14.352 4.816 -2.227 1 90.69 93 GLY B CA 1
ATOM 1648 C C . GLY B 1 93 ? -12.945 4.32 -2.484 1 90.69 93 GLY B C 1
ATOM 1649 O O . GLY B 1 93 ? -11.977 5.062 -2.301 1 90.69 93 GLY B O 1
ATOM 1650 N N . TRP B 1 94 ? -12.844 3.137 -2.939 1 89.12 94 TRP B N 1
ATOM 1651 C CA . TRP B 1 94 ? -11.555 2.555 -3.277 1 89.12 94 TRP B CA 1
ATOM 1652 C C . TRP B 1 94 ? -10.891 3.324 -4.414 1 89.12 94 TRP B C 1
ATOM 1654 O O . TRP B 1 94 ? -9.719 3.705 -4.316 1 89.12 94 TRP B O 1
ATOM 1664 N N . ASP B 1 95 ? -11.672 3.535 -5.402 1 88.31 95 ASP B N 1
ATOM 1665 C CA . ASP B 1 95 ? -11.164 4.273 -6.555 1 88.31 95 ASP B CA 1
ATOM 1666 C C . ASP B 1 95 ? -10.68 5.664 -6.145 1 88.31 95 ASP B C 1
ATOM 1668 O O . ASP B 1 95 ? -9.625 6.117 -6.598 1 88.31 95 ASP B O 1
ATOM 1672 N N . ARG B 1 96 ? -11.484 6.285 -5.324 1 93.44 96 ARG B N 1
ATOM 1673 C CA . ARG B 1 96 ? -11.141 7.625 -4.863 1 93.44 96 ARG B CA 1
ATOM 1674 C C . ARG B 1 96 ? -9.828 7.613 -4.082 1 93.44 96 ARG B C 1
ATOM 1676 O O . ARG B 1 96 ? -8.984 8.492 -4.254 1 93.44 96 ARG B O 1
ATOM 1683 N N . LEU B 1 97 ? -9.633 6.637 -3.227 1 94.69 97 LEU B N 1
ATOM 1684 C CA . LE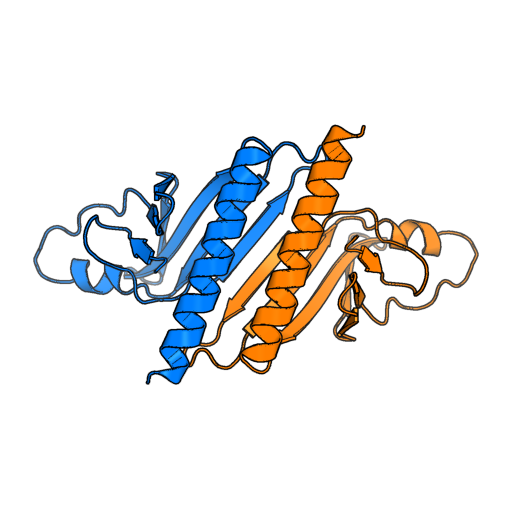U B 1 97 ? -8.422 6.555 -2.426 1 94.69 97 LEU B CA 1
ATOM 1685 C C . LEU B 1 97 ? -7.207 6.273 -3.307 1 94.69 97 LEU B C 1
ATOM 1687 O O . LEU B 1 97 ? -6.133 6.84 -3.09 1 94.69 97 LEU B O 1
ATOM 1691 N N . MET B 1 98 ? -7.363 5.398 -4.258 1 91.44 98 MET B N 1
ATOM 1692 C CA . MET B 1 98 ? -6.262 5.051 -5.148 1 91.44 98 MET B CA 1
ATOM 1693 C C . MET B 1 98 ? -5.809 6.262 -5.953 1 91.44 98 MET B C 1
ATOM 1695 O O . MET B 1 98 ? -4.609 6.453 -6.18 1 91.44 98 MET B O 1
ATOM 1699 N N . ARG B 1 99 ? -6.766 7.07 -6.41 1 92.38 99 ARG B N 1
ATOM 1700 C CA . ARG B 1 99 ? -6.395 8.297 -7.102 1 92.38 99 ARG B CA 1
ATOM 1701 C C . ARG B 1 99 ? -5.574 9.211 -6.199 1 92.38 99 ARG B C 1
ATOM 1703 O O . ARG B 1 99 ? -4.609 9.836 -6.645 1 92.38 99 ARG B O 1
ATOM 1710 N N . PHE B 1 100 ? -5.945 9.25 -4.938 1 95.25 100 PHE B N 1
ATOM 1711 C CA . PHE B 1 100 ? -5.18 10.07 -4.008 1 95.25 100 PHE B CA 1
ATOM 1712 C C . PHE B 1 100 ? -3.762 9.531 -3.85 1 95.25 100 PHE B C 1
ATOM 1714 O O . PHE B 1 100 ? -2.793 10.289 -3.932 1 95.25 100 PHE B O 1
ATOM 1721 N N . ILE B 1 101 ? -3.684 8.25 -3.562 1 93.69 101 ILE B N 1
ATOM 1722 C CA . ILE B 1 101 ? -2.379 7.645 -3.312 1 93.69 101 ILE B CA 1
ATOM 1723 C C . ILE B 1 101 ? -1.477 7.844 -4.527 1 93.69 101 ILE B C 1
ATOM 1725 O O . ILE B 1 101 ? -0.29 8.148 -4.383 1 93.69 101 ILE B O 1
ATOM 1729 N N . ASN B 1 102 ? -2.041 7.707 -5.66 1 87.88 102 ASN B N 1
ATOM 1730 C CA . ASN B 1 102 ? -1.271 7.898 -6.883 1 87.88 102 ASN B CA 1
ATOM 1731 C C . ASN B 1 102 ? -0.757 9.328 -7.004 1 87.88 102 ASN B C 1
ATOM 1733 O O . ASN B 1 102 ? 0.422 9.547 -7.289 1 87.88 102 ASN B O 1
ATOM 1737 N N . LYS B 1 103 ? -1.605 10.266 -6.797 1 91.19 103 LYS B N 1
ATOM 1738 C CA . LYS B 1 103 ? -1.211 11.672 -6.863 1 91.19 103 LYS B CA 1
ATOM 1739 C C . LYS B 1 103 ? -0.162 12 -5.801 1 91.19 103 LYS B C 1
ATOM 1741 O O . LYS B 1 103 ? 0.801 12.719 -6.074 1 91.19 103 LYS B O 1
ATOM 1746 N N . TYR B 1 104 ? -0.4 11.461 -4.648 1 92.25 104 TYR B N 1
ATOM 1747 C CA . TYR B 1 104 ? 0.518 11.695 -3.539 1 92.25 104 TYR B CA 1
ATOM 1748 C C . TYR B 1 104 ? 1.906 11.156 -3.859 1 92.25 104 TYR B C 1
ATOM 1750 O O . TYR B 1 104 ? 2.912 11.828 -3.619 1 92.25 104 TYR B O 1
ATOM 1758 N N . ALA B 1 105 ? 1.946 9.984 -4.395 1 85.06 105 ALA B N 1
ATOM 1759 C CA . ALA B 1 105 ? 3.209 9.359 -4.781 1 85.06 105 ALA B CA 1
ATOM 1760 C C . ALA B 1 105 ? 3.916 10.172 -5.863 1 85.06 105 ALA B C 1
ATOM 1762 O O . ALA B 1 105 ? 5.133 10.359 -5.805 1 85.06 105 ALA B O 1
ATOM 1763 N N . GLU B 1 106 ? 3.152 10.594 -6.766 1 83.44 106 GLU B N 1
ATOM 1764 C CA . GLU B 1 106 ? 3.715 11.383 -7.859 1 83.44 106 GLU B CA 1
ATOM 1765 C C . GLU B 1 106 ? 4.293 12.703 -7.352 1 83.44 106 GLU B C 1
ATOM 1767 O O . GLU B 1 106 ? 5.371 13.117 -7.773 1 83.44 106 GLU B O 1
ATOM 1772 N N . ASP B 1 107 ? 3.516 13.305 -6.523 1 85.06 107 ASP B N 1
ATOM 1773 C CA . ASP B 1 107 ? 3.945 14.594 -5.988 1 85.06 107 ASP B CA 1
ATOM 1774 C C . ASP B 1 107 ? 5.227 14.445 -5.172 1 85.06 107 ASP B C 1
ATOM 1776 O O . ASP B 1 107 ? 6.117 15.297 -5.25 1 85.06 107 ASP B O 1
ATOM 1780 N N . LYS B 1 108 ? 5.277 13.406 -4.414 1 80.31 108 LYS B N 1
ATOM 1781 C CA . LYS B 1 108 ? 6.449 13.203 -3.568 1 80.31 108 LYS B CA 1
ATOM 1782 C C . LYS B 1 108 ? 7.656 12.766 -4.398 1 80.31 108 LYS B C 1
ATOM 1784 O O . LYS B 1 108 ? 8.797 13.055 -4.039 1 80.31 108 LYS B O 1
ATOM 1789 N N . ASN B 1 109 ? 7.34 12.078 -5.449 1 69 109 ASN B N 1
ATOM 1790 C CA . ASN B 1 109 ? 8.398 11.758 -6.402 1 69 109 ASN B CA 1
ATOM 1791 C C . ASN B 1 109 ? 8.922 13.008 -7.102 1 69 109 ASN B C 1
ATOM 1793 O O . ASN B 1 109 ? 10.125 13.148 -7.32 1 69 109 ASN B O 1
ATOM 1797 N N . MET B 1 110 ? 8.023 13.789 -7.547 1 57.31 110 MET B N 1
ATOM 1798 C CA . MET B 1 110 ? 8.398 15.023 -8.234 1 57.31 110 MET B CA 1
ATOM 1799 C C . MET B 1 110 ? 9.188 15.938 -7.309 1 57.31 110 MET B C 1
ATOM 1801 O O . MET B 1 110 ? 10.062 16.672 -7.766 1 57.31 110 MET B O 1
ATOM 1805 N N . SER B 1 111 ? 8.789 15.867 -6.059 1 55.09 111 SER B N 1
ATOM 1806 C CA . SER B 1 111 ? 9.492 16.734 -5.125 1 55.09 111 SER B CA 1
ATOM 1807 C C . SER B 1 111 ? 10.953 16.312 -4.969 1 55.09 111 SER B C 1
ATOM 1809 O O . SER B 1 111 ? 11.82 17.156 -4.715 1 55.09 111 SER B O 1
ATOM 1811 N N . PHE B 1 112 ? 11.258 15.141 -5.094 1 47.88 112 PHE B N 1
ATOM 1812 C CA . PHE B 1 112 ? 12.648 14.688 -5.043 1 47.88 112 PHE B CA 1
ATOM 1813 C C . PHE B 1 112 ? 13.438 15.211 -6.234 1 47.88 112 PHE B C 1
ATOM 1815 O O . PHE B 1 112 ? 14.648 15.398 -6.145 1 47.88 112 PHE B O 1
ATOM 1822 N N . TYR B 1 113 ? 12.781 15.328 -7.352 1 44.53 113 TYR B N 1
ATOM 1823 C CA . TYR B 1 113 ? 13.539 15.891 -8.461 1 44.53 113 TYR B CA 1
ATOM 1824 C C . TYR B 1 113 ? 13.68 17.406 -8.32 1 44.53 113 TYR B C 1
ATOM 1826 O O . TYR B 1 113 ? 14.594 18 -8.891 1 44.53 113 TYR B O 1
ATOM 1834 N N . LYS B 1 114 ? 12.719 18.031 -7.703 1 38.47 114 LYS B N 1
ATOM 1835 C CA . LYS B 1 114 ? 12.93 19.469 -7.617 1 38.47 114 LYS B CA 1
ATOM 1836 C C . LYS B 1 114 ? 14 19.812 -6.586 1 38.47 114 LYS B C 1
ATOM 1838 O O . LYS B 1 114 ? 14.492 20.938 -6.547 1 38.47 114 LYS B O 1
ATOM 1843 N N . SER B 1 115 ? 14.281 18.875 -5.75 1 33 115 SER B N 1
ATOM 1844 C CA . SER B 1 115 ? 15.398 19.312 -4.922 1 33 115 SER B CA 1
ATOM 1845 C C . SER B 1 115 ? 16.734 18.969 -5.574 1 33 115 SER B C 1
ATOM 1847 O O . SER B 1 115 ? 16.875 17.906 -6.184 1 33 115 SER B O 1
#

Solvent-accessible surface area (backbone atoms only — not comparable to full-atom values): 12475 Å² total; per-residue (Å²): 113,44,46,41,25,56,44,94,95,43,74,50,76,55,74,47,37,38,37,39,39,62,42,93,76,45,48,37,33,39,39,36,40,36,26,72,62,36,53,66,58,63,64,29,76,42,97,54,82,52,69,75,67,56,32,41,36,42,36,40,90,90,45,75,49,74,33,61,50,44,47,77,41,68,55,96,90,33,82,40,32,39,38,34,48,42,80,26,74,34,62,70,49,45,53,54,50,50,53,46,53,51,42,30,50,49,44,52,43,49,51,45,66,73,94,112,44,44,43,24,57,44,94,94,45,74,50,75,54,76,46,37,38,36,38,40,61,43,92,77,46,47,38,33,39,38,36,38,36,26,71,61,36,52,65,57,63,58,38,74,41,95,52,81,55,70,77,70,55,31,43,36,43,36,39,91,90,45,75,49,72,32,61,52,44,45,77,41,67,56,97,90,34,83,40,32,40,37,34,48,41,81,27,77,35,63,70,50,43,54,54,50,50,56,46,54,50,43,31,52,49,45,52,42,51,49,44,66,73,96

Sequence (230 aa):
MAKIQFIKGIDEQTVPEIRLTRSRDGNTGTAIFSFINPTVFLLHSSSQNYGEITGMYLQDDEGELSTRNVTANFVNGKPKAVEAVYLIRNKSGWDRLMRFINKYAEDKNMSFYKSMAKIQFIKGIDEQTVPEIRLTRSRDGNTGTAIFSFINPTVFLLHSSSQNYGEITGMYLQDDEGELSTRNVTANFVNGKPKAVEAVYLIRNKSGWDRLMRFINKYAEDKNMSFYKS

Organism: Cyanidium caldarium (NCBI:txid2771)

Foldseek 3Di:
DKFKDLDPPDGKDFAWDWDKDADPVRQKIKIKTKGFPICLLVVCVPPDPSDPSQKMWIQDPVGIDMDRQKDFDDDPNGTTMMMHMDMDGGDVSVVVVVVSVVVVVVVSVVVVVVD/DKFKDLDPPDGKDFAWDWDKDADPVRFKIKIKTKGFPICVLVVCVPPDPPDDSQKMWIDDPVGIDMARQKDFDDDPRGTTMMMTMDMDGGDVSVVVVVVSVVVVVVVSVVVVVVD

InterPro domains:
  IPR005610 Photosystem II Psb28, class 1 [MF_01370] (1-113)
  IPR005610 Photosystem II Psb28, class 1 [PF03912] (4-112)
  IPR005610 Photosystem II Psb28, class 1 [PTHR34963] (2-115)
  IPR005610 Photosystem II Psb28, class 1 [TIGR03047] (4-114)
  IPR038676 Photosystem II Psb28, class 1 superfamily [G3DSA:2.40.30.220] (1-115)

Radius of gyration: 19.04 Å; Cα contacts (8 Å, |Δi|>4): 447; chains: 2; bounding box: 36×60×48 Å

pLDDT: mean 86.02, std 15.52, range [30.89, 98.31]

Nearest PDB structures (foldseek):
  3zpn-assembly2_D  TM=9.357E-01  e=4.430E-14  Thermosynechococcus vestitus
  7nhp-assembly1_2  TM=9.346E-01  e=6.374E-13  Thermosynechococcus vestitus BP-1
  2kvo-assembly1_A  TM=8.451E-01  e=9.759E-12  Synechocystis sp. PCC 6803
  8hl3-assembly1_AEFG  TM=4.315E-01  e=3.712E+00  Sulfolobus acidocaldarius DSM 639
  8hl4-assembly1_AEFG  TM=4.314E-01  e=5.385E+00  Sulfolobus acidocaldarius DSM 639